Protein AF-A0A847ZRY7-F1 (afdb_monomer_lite)

Radius of gyration: 19.4 Å; chains: 1; bounding box: 49×41×54 Å
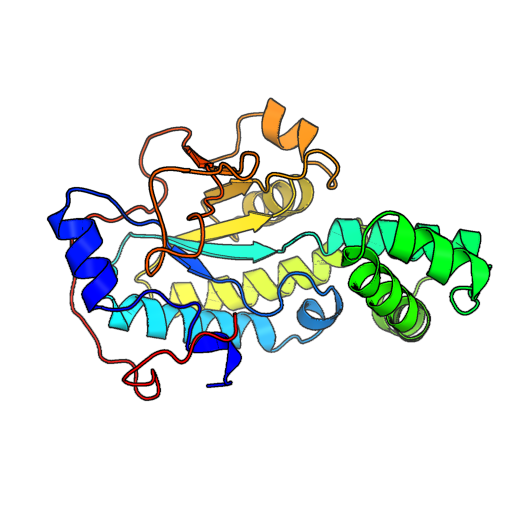
Sequence (258 aa):
VDEETTCKSLWPAESDAIIKAGFSILTIFQHENSDPETFLDKSRGAKDAREAIKLAAANGQPAGSAIYFAVDGVDQTIKDSVFEWRVNKGQVVQPARKKRLLKADPSFRKHIKFYERFRLYHKAKFGKHAEAVSHRDMLPFVDHYFREVNRVLKADGRYRIGVYGSGMVCSYVRGKNLAEFCWLAMSTGWPGTKEYFAGGKWNLVQQHSTFCKNWQFNGRETARFDFNRMKGGDIGQWSKKGKVTPAPGLPAKCKPSW

pLDDT: mean 91.77, std 12.64, range [39.88, 98.88]

Structure (mmCIF, N/CA/C/O backbone):
data_AF-A0A847ZRY7-F1
#
_entry.id   AF-A0A847ZRY7-F1
#
loop_
_atom_site.group_PDB
_atom_site.id
_atom_site.type_symbol
_atom_site.label_atom_id
_atom_site.label_alt_id
_atom_site.label_comp_id
_atom_site.label_asym_id
_atom_site.label_entity_id
_atom_site.label_seq_id
_atom_site.pdbx_PDB_ins_code
_atom_site.Cartn_x
_atom_site.Cartn_y
_atom_site.Cartn_z
_atom_site.occupancy
_atom_site.B_iso_or_equiv
_atom_site.auth_seq_id
_atom_site.auth_comp_id
_atom_site.auth_asym_id
_atom_site.auth_atom_id
_atom_site.pdbx_PDB_model_num
ATOM 1 N N . VAL A 1 1 ? 6.697 15.755 10.656 1.00 42.84 1 VAL A N 1
ATOM 2 C CA . VAL A 1 1 ? 5.386 15.689 9.986 1.00 42.84 1 VAL A CA 1
ATOM 3 C C . VAL A 1 1 ? 5.591 16.453 8.702 1.00 42.84 1 VAL A C 1
ATOM 5 O O . VAL A 1 1 ? 5.821 17.653 8.779 1.00 42.84 1 VAL A O 1
ATOM 8 N N . ASP A 1 2 ? 5.763 15.750 7.587 1.00 41.62 2 ASP A N 1
ATOM 9 C CA . ASP A 1 2 ? 5.827 16.419 6.286 1.00 41.62 2 ASP A CA 1
ATOM 10 C C . ASP A 1 2 ? 4.433 16.972 5.943 1.00 41.62 2 ASP A C 1
ATOM 12 O O . ASP A 1 2 ? 3.427 16.575 6.532 1.00 41.62 2 ASP A O 1
ATOM 16 N N . GLU A 1 3 ? 4.356 17.940 5.037 1.00 39.88 3 GLU A N 1
ATOM 17 C CA . GLU A 1 3 ? 3.090 18.600 4.696 1.00 39.88 3 GLU A CA 1
ATOM 18 C C . GLU A 1 3 ? 2.077 17.627 4.055 1.00 39.88 3 GLU A C 1
ATOM 20 O O . GLU A 1 3 ? 0.868 17.848 4.141 1.00 39.88 3 GLU A O 1
ATOM 25 N N . GLU A 1 4 ? 2.540 16.500 3.501 1.00 46.88 4 GLU A N 1
ATOM 26 C CA . GLU A 1 4 ? 1.715 15.523 2.783 1.00 46.88 4 GLU A CA 1
ATOM 27 C C . GLU A 1 4 ? 0.889 14.612 3.715 1.00 46.88 4 GLU A C 1
ATOM 29 O O . GLU A 1 4 ? -0.232 14.223 3.374 1.00 46.88 4 GLU A O 1
ATOM 34 N N . THR A 1 5 ? 1.376 14.338 4.931 1.00 47.59 5 THR A N 1
ATOM 35 C CA . THR A 1 5 ? 0.668 13.521 5.942 1.00 47.59 5 THR A CA 1
ATOM 36 C C . THR A 1 5 ? -0.457 14.262 6.678 1.00 47.59 5 THR A C 1
ATOM 38 O O . THR A 1 5 ? -1.279 13.645 7.361 1.00 47.59 5 THR A O 1
ATOM 41 N N . THR A 1 6 ? -0.562 15.582 6.514 1.00 54.59 6 THR A N 1
ATOM 42 C CA . THR A 1 6 ? -1.457 16.408 7.339 1.00 54.59 6 THR A CA 1
ATOM 43 C C . THR A 1 6 ? -2.913 16.483 6.873 1.00 54.59 6 THR A C 1
ATOM 45 O O . THR A 1 6 ? -3.806 16.713 7.688 1.00 54.59 6 THR A O 1
ATOM 48 N N . CYS A 1 7 ? -3.174 16.251 5.585 1.00 60.84 7 CYS A N 1
ATOM 49 C CA . CYS A 1 7 ? -4.510 16.361 4.983 1.00 60.84 7 CYS A CA 1
ATOM 50 C C . CYS A 1 7 ? -5.109 15.034 4.506 1.00 60.84 7 CYS A C 1
ATOM 52 O O . CYS A 1 7 ? -6.258 14.998 4.078 1.00 60.84 7 CYS A O 1
ATOM 54 N N . LYS A 1 8 ? -4.342 13.945 4.583 1.00 77.19 8 LYS A N 1
ATOM 55 C CA . LYS A 1 8 ? -4.757 12.586 4.198 1.00 77.19 8 LYS A CA 1
ATOM 56 C C . LYS A 1 8 ? -4.792 11.645 5.407 1.00 77.19 8 LYS A C 1
ATOM 58 O O . LYS A 1 8 ? -4.479 10.465 5.295 1.00 77.19 8 LYS A O 1
ATOM 63 N N . SER A 1 9 ? -5.145 12.192 6.567 1.00 82.12 9 SER A N 1
ATOM 64 C CA . SER A 1 9 ? -5.306 11.467 7.828 1.00 82.12 9 SER A CA 1
ATOM 65 C C . SER A 1 9 ? -6.745 11.605 8.308 1.00 82.12 9 SER A C 1
ATOM 67 O O . SER A 1 9 ? -7.344 12.653 8.100 1.00 82.12 9 SER A O 1
ATOM 69 N N . LEU A 1 10 ? -7.278 10.576 8.969 1.00 86.56 10 LEU A N 1
ATOM 70 C CA . LEU A 1 10 ? -8.563 10.655 9.666 1.00 86.56 10 LEU A CA 1
ATOM 71 C C . LEU A 1 10 ? -8.417 11.520 10.922 1.00 86.56 10 LEU A C 1
ATOM 73 O O . LEU A 1 10 ? -7.486 11.316 11.709 1.00 86.56 10 LEU A O 1
ATOM 77 N N . TRP A 1 11 ? -9.338 12.454 11.131 1.00 85.69 11 TRP A N 1
ATOM 78 C CA . TRP A 1 11 ? -9.321 13.344 12.291 1.00 85.69 11 TRP A CA 1
ATOM 79 C C . TRP A 1 11 ? -10.225 12.829 13.412 1.00 85.69 11 TRP A C 1
ATOM 81 O O . TRP A 1 11 ? -11.253 12.208 13.134 1.00 85.69 11 TRP A O 1
ATOM 91 N N . PRO A 1 12 ? -9.929 13.147 14.689 1.00 87.69 12 PRO A N 1
ATOM 92 C CA . PRO A 1 12 ? -10.774 12.723 15.802 1.00 87.69 12 PRO A CA 1
ATOM 93 C C . PRO A 1 12 ? -12.246 13.124 15.622 1.00 87.69 12 PRO A C 1
ATOM 95 O O . PRO A 1 12 ? -13.125 12.286 15.799 1.00 87.69 12 PRO A O 1
ATOM 98 N N . ALA A 1 13 ? -12.516 14.354 15.174 1.00 86.88 13 ALA A N 1
ATOM 99 C CA . ALA A 1 13 ? -13.880 14.813 14.907 1.00 86.88 13 ALA A CA 1
ATOM 100 C C . ALA A 1 13 ? -14.556 14.058 13.743 1.00 86.88 13 ALA A C 1
ATOM 102 O O . ALA A 1 13 ? -15.761 13.816 13.784 1.00 86.88 13 ALA A O 1
ATOM 103 N N . GLU A 1 14 ? -13.797 13.650 12.722 1.00 89.31 14 GLU A N 1
ATOM 104 C CA . GLU A 1 14 ? -14.319 12.852 11.606 1.00 89.31 14 GLU A CA 1
ATOM 105 C C . GLU A 1 14 ? -14.657 11.433 12.060 1.00 89.31 14 GLU A C 1
ATOM 107 O O . GLU A 1 14 ? -15.743 10.937 11.769 1.00 89.31 14 GLU A O 1
ATOM 112 N N . SER A 1 15 ? -13.771 10.790 12.827 1.00 93.31 15 SER A N 1
ATOM 113 C CA . SER A 1 15 ? -14.055 9.465 13.382 1.00 93.31 15 SER A CA 1
ATOM 114 C C . SER A 1 15 ? -15.245 9.486 14.346 1.00 93.31 15 SER A C 1
ATOM 116 O O . SER A 1 15 ? -16.035 8.543 14.336 1.00 93.31 15 SER A O 1
ATOM 118 N N . ASP A 1 16 ? -15.432 10.563 15.119 1.00 93.12 16 ASP A N 1
ATOM 119 C CA . ASP A 1 16 ? -16.638 10.756 15.939 1.00 93.12 16 ASP A CA 1
ATOM 120 C C . ASP A 1 16 ? -17.900 10.850 15.077 1.00 93.12 16 ASP A C 1
ATOM 122 O O . ASP A 1 16 ? -18.897 10.190 15.369 1.00 93.12 16 ASP A O 1
ATOM 126 N N . ALA A 1 17 ? -17.863 11.637 13.998 1.00 94.62 17 ALA A N 1
ATOM 127 C CA . ALA A 1 17 ? -18.999 11.801 13.098 1.00 94.62 17 ALA A CA 1
ATOM 128 C C . ALA A 1 17 ? -19.374 10.489 12.388 1.00 94.62 17 ALA A C 1
ATOM 130 O O . ALA A 1 17 ? -20.554 10.140 12.336 1.00 94.62 17 ALA A O 1
ATOM 131 N N . ILE A 1 18 ? -18.382 9.738 11.896 1.00 95.38 18 ILE A N 1
ATOM 132 C CA . ILE A 1 18 ? -18.581 8.443 11.225 1.00 95.38 18 ILE A CA 1
ATOM 133 C C . ILE A 1 18 ? -19.227 7.436 12.187 1.00 95.38 18 ILE A C 1
ATOM 135 O O . ILE A 1 18 ? -20.230 6.809 11.840 1.00 95.38 18 ILE A O 1
ATOM 139 N N . ILE A 1 19 ? -18.710 7.329 13.416 1.00 97.25 19 ILE A N 1
ATOM 140 C CA . ILE A 1 19 ? -19.265 6.432 14.439 1.00 97.25 19 ILE A CA 1
ATOM 141 C C . ILE A 1 19 ? -20.673 6.860 14.855 1.00 97.25 19 ILE A C 1
ATOM 143 O O . ILE A 1 19 ? -21.568 6.021 14.943 1.00 97.25 19 ILE A O 1
ATOM 147 N N . LYS A 1 20 ? -20.898 8.160 15.088 1.00 96.88 20 LYS A N 1
ATOM 148 C CA . LYS A 1 20 ? -22.219 8.692 15.458 1.00 96.88 20 LYS A CA 1
ATOM 149 C C . LYS A 1 20 ? -23.266 8.422 14.377 1.00 96.88 20 LYS A C 1
ATOM 151 O O . LYS A 1 20 ? -24.430 8.208 14.703 1.00 96.88 20 LYS A O 1
ATOM 156 N N . ALA A 1 21 ? -22.856 8.402 13.111 1.00 97.12 21 ALA A N 1
ATOM 157 C CA . ALA A 1 21 ? -23.706 8.040 11.983 1.00 97.12 21 ALA A CA 1
ATOM 158 C C . ALA A 1 21 ? -23.947 6.519 11.845 1.00 97.12 21 ALA A C 1
ATOM 160 O O . ALA A 1 21 ? -24.653 6.097 10.933 1.00 97.12 21 ALA A O 1
ATOM 161 N N . GLY A 1 22 ? -23.397 5.694 12.743 1.00 97.50 22 GLY A N 1
ATOM 162 C CA . GLY A 1 22 ? -23.610 4.245 12.777 1.00 97.50 22 GLY A CA 1
ATOM 163 C C . GLY A 1 22 ? -22.672 3.440 11.876 1.00 97.50 22 GLY A C 1
ATOM 164 O O . GLY A 1 22 ? -22.880 2.239 11.706 1.00 97.50 22 GLY A O 1
ATOM 165 N N . PHE A 1 23 ? -21.640 4.064 11.302 1.00 97.25 23 PHE A N 1
ATOM 166 C CA . PHE A 1 23 ? -20.664 3.372 10.465 1.00 97.25 23 PHE A CA 1
ATOM 167 C C . PHE A 1 23 ? -19.512 2.783 11.287 1.00 97.25 23 PHE A C 1
ATOM 169 O O . PHE A 1 23 ? -19.100 3.319 12.318 1.00 97.25 23 PHE A O 1
ATOM 176 N N . SER A 1 24 ? -18.942 1.695 10.772 1.00 96.88 24 SER A N 1
ATOM 177 C CA . SER A 1 24 ? -17.650 1.170 11.219 1.00 96.88 24 SER A CA 1
ATOM 178 C C . SER A 1 24 ? -16.508 1.749 10.384 1.00 96.88 24 SER A C 1
ATOM 180 O O . SER A 1 24 ? -16.689 2.097 9.218 1.00 96.88 24 SER A O 1
ATOM 182 N N . ILE A 1 25 ? -15.312 1.786 10.963 1.00 97.81 25 ILE A N 1
ATOM 183 C CA . ILE A 1 25 ? -14.089 2.308 10.354 1.00 97.81 25 ILE A CA 1
ATOM 184 C C . ILE A 1 25 ? -13.089 1.166 10.164 1.00 97.81 25 ILE A C 1
ATOM 186 O O . ILE A 1 25 ? -12.881 0.352 11.063 1.00 97.81 25 ILE A O 1
ATOM 190 N N . LEU A 1 26 ? -12.440 1.138 9.000 1.00 97.44 26 LEU A N 1
ATOM 191 C CA . LEU A 1 26 ? -11.215 0.380 8.743 1.00 97.44 26 LEU A CA 1
ATOM 192 C C . LEU A 1 26 ? -10.082 1.364 8.478 1.00 97.44 26 LEU A C 1
ATOM 194 O O . LEU A 1 26 ? -10.256 2.322 7.728 1.00 97.44 26 LEU A O 1
ATOM 198 N N . THR A 1 27 ? -8.923 1.112 9.080 1.00 96.81 27 THR A N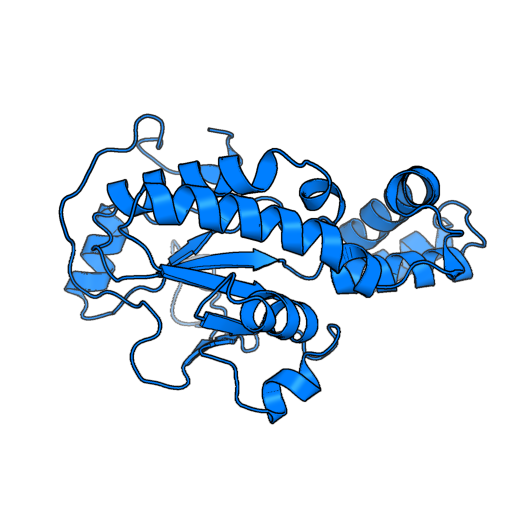 1
ATOM 199 C CA . THR A 1 27 ? -7.776 2.021 9.000 1.00 96.81 27 THR A CA 1
ATOM 200 C C . THR A 1 27 ? -6.749 1.492 8.007 1.00 96.81 27 THR A C 1
ATOM 202 O O . THR A 1 27 ? -6.300 0.353 8.126 1.00 96.81 27 THR A O 1
ATOM 205 N N . ILE A 1 28 ? -6.328 2.331 7.062 1.00 97.56 28 ILE A N 1
ATOM 206 C CA . ILE A 1 28 ? -5.220 2.066 6.139 1.00 97.56 28 ILE A CA 1
ATOM 207 C C . ILE A 1 28 ? -4.163 3.161 6.276 1.00 97.56 28 ILE A C 1
ATOM 209 O O . ILE A 1 28 ? -4.494 4.337 6.396 1.00 97.56 28 ILE A O 1
ATOM 213 N N . PHE A 1 29 ? -2.892 2.768 6.266 1.00 96.69 29 PHE A N 1
ATOM 214 C CA . PHE A 1 29 ? -1.746 3.664 6.241 1.00 96.69 29 PHE A CA 1
ATOM 215 C C . PHE A 1 29 ? -1.060 3.588 4.873 1.00 96.69 29 PHE A C 1
ATOM 217 O O . PHE A 1 29 ? -0.571 2.532 4.454 1.00 96.69 29 PHE A O 1
ATOM 224 N N . GLN A 1 30 ? -1.028 4.728 4.182 1.00 92.50 30 GLN A N 1
ATOM 225 C CA . GLN A 1 30 ? -0.457 4.886 2.850 1.00 92.50 30 GLN A CA 1
ATOM 226 C C . GLN A 1 30 ? 0.349 6.190 2.779 1.00 92.50 30 GLN A C 1
ATOM 228 O O . GLN A 1 30 ? -0.214 7.279 2.736 1.00 92.50 30 GLN A O 1
ATOM 233 N N . HIS A 1 31 ? 1.676 6.062 2.722 1.00 90.06 31 HIS A N 1
ATOM 234 C CA . HIS A 1 31 ? 2.623 7.170 2.552 1.00 90.06 31 HIS A CA 1
ATOM 235 C C . HIS A 1 31 ? 3.746 6.728 1.607 1.00 90.06 31 HIS A C 1
ATOM 237 O O . HIS A 1 31 ? 4.398 5.719 1.866 1.00 90.06 31 HIS A O 1
ATOM 243 N N . GLU A 1 32 ? 3.882 7.398 0.458 1.00 88.44 32 GLU A N 1
ATOM 244 C CA . GLU A 1 32 ? 4.847 7.092 -0.620 1.00 88.44 32 GLU A CA 1
ATOM 245 C C . GLU A 1 32 ? 4.983 5.599 -1.009 1.00 88.44 32 GLU A C 1
ATOM 247 O O . GLU A 1 32 ? 6.041 5.090 -1.375 1.00 88.44 32 GLU A O 1
ATOM 252 N N . ASN A 1 33 ? 3.889 4.853 -0.938 1.00 89.94 33 ASN A N 1
ATOM 253 C CA . ASN A 1 33 ? 3.883 3.390 -1.009 1.00 89.94 33 ASN A CA 1
ATOM 254 C C . ASN A 1 33 ? 3.746 2.791 -2.422 1.00 89.94 33 ASN A C 1
ATOM 256 O O . ASN A 1 33 ? 3.607 1.575 -2.568 1.00 89.94 33 ASN A O 1
ATOM 260 N N . SER A 1 34 ? 3.712 3.641 -3.442 1.00 93.50 34 SER A N 1
ATOM 261 C CA . SER A 1 34 ? 3.590 3.259 -4.854 1.00 93.50 34 SER A CA 1
ATOM 262 C C . SER A 1 34 ? 4.898 3.442 -5.622 1.00 93.50 34 SER A C 1
ATOM 264 O O . SER A 1 34 ? 4.959 3.183 -6.820 1.00 93.50 34 SER A O 1
ATOM 266 N N . ASP A 1 35 ? 5.944 3.904 -4.939 1.00 94.94 35 ASP A N 1
ATOM 267 C CA . ASP A 1 35 ? 7.298 4.021 -5.460 1.00 94.94 35 ASP A CA 1
ATOM 268 C C . ASP A 1 35 ? 8.137 2.833 -4.956 1.00 94.94 35 ASP A C 1
ATOM 270 O O . ASP A 1 35 ? 8.286 2.672 -3.745 1.00 94.94 35 ASP A O 1
ATOM 274 N N . PRO A 1 36 ? 8.697 1.982 -5.836 1.00 95.88 36 PRO A N 1
ATOM 275 C CA . PRO A 1 36 ? 9.538 0.866 -5.411 1.00 95.88 36 PRO A CA 1
ATOM 276 C C . PRO A 1 36 ? 10.738 1.281 -4.554 1.00 95.88 36 PRO A C 1
ATOM 278 O O . PRO A 1 36 ? 11.158 0.518 -3.685 1.00 95.88 36 PRO A O 1
ATOM 281 N N . GLU A 1 37 ? 11.296 2.475 -4.771 1.00 95.56 37 GLU A N 1
ATOM 282 C CA . GLU A 1 37 ? 12.510 2.901 -4.075 1.00 95.56 37 GLU A CA 1
ATOM 283 C C . GLU A 1 37 ? 12.288 3.209 -2.598 1.00 95.56 37 GLU A C 1
ATOM 285 O O . GLU A 1 37 ? 13.213 3.052 -1.801 1.00 95.56 37 GLU A O 1
ATOM 290 N N . THR A 1 38 ? 11.069 3.572 -2.200 1.00 95.38 38 THR A N 1
ATOM 291 C CA . THR A 1 38 ? 10.768 3.860 -0.791 1.00 95.38 38 THR A CA 1
ATOM 292 C C . THR A 1 38 ? 10.855 2.594 0.056 1.00 95.38 38 THR A C 1
ATOM 294 O O . THR A 1 38 ? 11.283 2.642 1.205 1.00 95.38 38 THR A O 1
ATOM 297 N N . PHE A 1 39 ? 10.574 1.423 -0.525 1.00 97.19 39 PHE A N 1
ATOM 298 C CA . PHE A 1 39 ? 10.763 0.124 0.129 1.00 97.19 39 PHE A CA 1
ATOM 299 C C . PHE A 1 39 ? 12.236 -0.299 0.241 1.00 97.19 39 PHE A C 1
ATOM 301 O O . PHE A 1 39 ? 12.542 -1.231 0.983 1.00 97.19 39 PHE A O 1
ATOM 308 N N . LEU A 1 40 ? 13.157 0.373 -0.459 1.00 94.94 40 LEU A N 1
ATOM 309 C CA . LEU A 1 40 ? 14.594 0.110 -0.339 1.00 94.94 40 LEU A CA 1
ATOM 310 C C . LEU A 1 40 ? 15.202 0.771 0.909 1.00 94.94 40 LEU A C 1
ATOM 312 O O . LEU A 1 40 ? 16.279 0.356 1.349 1.00 94.94 40 LEU A O 1
ATOM 316 N N . ASP A 1 41 ? 14.533 1.775 1.490 1.00 95.50 41 ASP A N 1
ATOM 317 C CA . ASP A 1 41 ? 14.898 2.324 2.797 1.00 95.50 41 ASP A CA 1
ATOM 318 C C . ASP A 1 41 ? 14.473 1.353 3.905 1.00 95.50 41 ASP A C 1
ATOM 320 O O . ASP A 1 41 ? 13.302 1.240 4.277 1.00 95.50 41 ASP A O 1
ATOM 324 N N . LYS A 1 42 ? 15.465 0.680 4.491 1.00 95.75 42 LYS A N 1
ATOM 325 C CA . LYS A 1 42 ? 15.265 -0.267 5.593 1.00 95.75 42 LYS A CA 1
ATOM 326 C C . LYS A 1 42 ? 14.601 0.369 6.818 1.00 95.75 42 LYS A C 1
ATOM 328 O O . LYS A 1 42 ? 13.930 -0.324 7.574 1.00 95.75 42 LYS A O 1
ATOM 333 N N . SER A 1 43 ? 14.749 1.674 7.028 1.00 95.75 43 SER A N 1
ATOM 334 C CA . SER A 1 43 ? 14.153 2.360 8.176 1.00 95.75 43 SER A CA 1
ATOM 335 C C . SER A 1 43 ? 12.658 2.659 8.005 1.00 95.75 43 SER A C 1
ATOM 337 O O . SER A 1 43 ? 11.979 2.919 9.004 1.00 95.75 43 SER A O 1
ATOM 339 N N . ARG A 1 44 ? 12.131 2.596 6.772 1.00 96.12 44 ARG A N 1
ATOM 340 C CA . ARG A 1 44 ? 10.763 3.013 6.435 1.00 96.12 44 ARG A CA 1
ATOM 341 C C . ARG A 1 44 ? 9.699 2.250 7.218 1.00 96.12 44 ARG A C 1
ATOM 343 O O . ARG A 1 44 ? 8.862 2.876 7.852 1.00 96.12 44 ARG A O 1
ATOM 350 N N . GLY A 1 45 ? 9.771 0.917 7.259 1.00 98.06 45 GLY A N 1
ATOM 351 C CA . GLY A 1 45 ? 8.745 0.095 7.923 1.00 98.06 45 GLY A CA 1
ATOM 352 C C . GLY A 1 45 ? 8.518 0.470 9.388 1.00 98.06 45 GLY A C 1
ATOM 353 O O . GLY A 1 45 ? 7.383 0.612 9.833 1.00 98.06 45 GLY A O 1
ATOM 354 N N . ALA A 1 46 ? 9.599 0.727 10.128 1.00 98.44 46 ALA A N 1
ATOM 355 C CA . ALA A 1 46 ? 9.499 1.124 11.526 1.00 98.44 46 ALA A CA 1
ATOM 356 C C . ALA A 1 46 ? 8.995 2.569 11.697 1.00 98.44 46 ALA A C 1
ATOM 358 O O . ALA A 1 46 ? 8.324 2.865 12.686 1.00 98.44 46 ALA A O 1
ATOM 359 N N . LYS A 1 47 ? 9.335 3.477 10.769 1.00 97.00 47 LYS A N 1
ATOM 360 C CA . LYS A 1 47 ? 8.849 4.867 10.766 1.00 97.00 47 LYS A CA 1
ATOM 361 C C . LYS A 1 47 ? 7.343 4.914 10.497 1.00 97.00 47 LYS A C 1
ATOM 363 O O . LYS A 1 47 ? 6.617 5.458 11.325 1.00 97.00 47 LYS A O 1
ATOM 368 N N . ASP A 1 48 ? 6.893 4.264 9.427 1.00 97.00 48 ASP A N 1
ATOM 369 C CA . ASP A 1 48 ? 5.482 4.175 9.037 1.00 97.00 48 ASP A CA 1
ATOM 370 C C . ASP A 1 48 ? 4.635 3.563 10.155 1.00 97.00 48 ASP A C 1
ATOM 372 O O . ASP A 1 48 ? 3.587 4.091 10.509 1.00 97.00 48 ASP A O 1
ATOM 376 N N . ALA A 1 49 ? 5.114 2.478 10.770 1.00 98.38 49 ALA A N 1
ATOM 377 C CA . ALA A 1 49 ? 4.423 1.828 11.876 1.00 98.38 49 ALA A CA 1
ATOM 378 C C . ALA A 1 49 ? 4.221 2.751 13.085 1.00 98.38 49 ALA A C 1
ATOM 380 O O . ALA A 1 49 ? 3.130 2.793 13.654 1.00 98.38 49 ALA A O 1
ATOM 381 N N . ARG A 1 50 ? 5.254 3.511 13.475 1.00 96.88 50 ARG A N 1
ATOM 382 C CA . ARG A 1 50 ? 5.150 4.470 14.587 1.00 96.88 50 ARG A CA 1
ATOM 383 C C . ARG A 1 50 ? 4.180 5.601 14.270 1.00 96.88 50 ARG A C 1
ATOM 385 O O . ARG A 1 50 ? 3.390 5.965 15.140 1.00 96.88 50 ARG A O 1
ATOM 392 N N . GLU A 1 51 ? 4.216 6.130 13.049 1.00 93.50 51 GLU A N 1
ATOM 393 C CA . GLU A 1 51 ? 3.284 7.188 12.654 1.00 93.50 51 GLU A CA 1
ATOM 394 C C . GLU A 1 51 ? 1.847 6.658 12.589 1.00 93.50 51 GLU A C 1
ATOM 396 O O . GLU A 1 51 ? 0.941 7.276 13.141 1.00 93.50 51 GLU A O 1
ATOM 401 N N . ALA A 1 52 ? 1.633 5.460 12.040 1.00 95.62 52 ALA A N 1
ATOM 402 C CA . ALA A 1 52 ? 0.323 4.818 12.013 1.00 95.62 52 ALA A CA 1
ATOM 403 C C . ALA A 1 52 ? -0.248 4.592 13.424 1.00 95.62 52 ALA A C 1
ATOM 405 O O . ALA A 1 52 ? -1.408 4.914 13.674 1.00 95.62 52 ALA A O 1
ATOM 406 N N . ILE A 1 53 ? 0.566 4.104 14.371 1.00 96.25 53 ILE A N 1
ATOM 407 C CA . ILE A 1 53 ? 0.168 3.944 15.781 1.00 96.25 53 ILE A CA 1
ATOM 408 C C . ILE A 1 53 ? -0.232 5.287 16.394 1.00 96.25 53 ILE A C 1
ATOM 410 O O . ILE A 1 53 ? -1.255 5.372 17.079 1.00 96.25 53 ILE A O 1
ATOM 414 N N . LYS A 1 54 ? 0.567 6.333 16.160 1.00 93.31 54 LYS A N 1
ATOM 415 C CA . LYS A 1 54 ? 0.311 7.687 16.661 1.00 93.31 54 LYS A CA 1
ATOM 416 C C . LYS A 1 54 ? -1.026 8.224 16.137 1.00 93.31 54 LYS A C 1
ATOM 418 O O . LYS A 1 54 ? -1.840 8.697 16.930 1.00 93.31 54 LYS A O 1
ATOM 423 N N . LEU A 1 55 ? -1.282 8.104 14.834 1.00 92.94 55 LEU A N 1
ATOM 424 C CA . LEU A 1 55 ? -2.529 8.545 14.196 1.00 92.94 55 LEU A CA 1
ATOM 425 C C . LEU A 1 55 ? -3.748 7.732 14.662 1.00 92.94 55 LEU A C 1
ATOM 427 O O . LEU A 1 55 ? -4.806 8.300 14.942 1.00 92.94 55 LEU A O 1
ATOM 431 N N . ALA A 1 56 ? -3.596 6.414 14.809 1.00 95.44 56 ALA A N 1
ATOM 432 C CA . ALA A 1 56 ? -4.640 5.535 15.332 1.00 95.44 56 ALA A CA 1
ATOM 433 C C . ALA A 1 56 ? -4.997 5.888 16.788 1.00 95.44 56 ALA A C 1
ATOM 435 O O . ALA A 1 56 ? -6.172 6.026 17.133 1.00 95.44 56 ALA A O 1
ATOM 436 N N . ALA A 1 57 ? -3.989 6.126 17.633 1.00 94.31 57 ALA A N 1
ATOM 437 C CA . ALA A 1 57 ? -4.187 6.509 19.030 1.00 94.31 57 ALA A CA 1
ATOM 438 C C . ALA A 1 57 ? -4.873 7.881 19.174 1.00 94.31 57 ALA A C 1
ATOM 440 O O . ALA A 1 57 ? -5.724 8.049 20.051 1.00 94.31 57 ALA A O 1
ATOM 441 N N . ALA A 1 58 ? -4.571 8.835 18.287 1.00 92.31 58 ALA A N 1
ATOM 442 C CA . ALA A 1 58 ? -5.244 10.136 18.244 1.00 92.31 58 ALA A CA 1
ATOM 443 C C . ALA A 1 58 ? -6.735 10.026 17.917 1.00 92.31 58 ALA A C 1
ATOM 445 O O . ALA A 1 58 ? -7.540 10.800 18.426 1.00 92.31 58 ALA A O 1
ATOM 446 N N . ASN A 1 59 ? -7.117 9.031 17.120 1.00 94.06 59 ASN A N 1
ATOM 447 C CA . ASN A 1 59 ? -8.514 8.743 16.809 1.00 94.06 59 ASN A CA 1
ATOM 448 C C . ASN A 1 59 ? -9.201 7.866 17.863 1.00 94.06 59 ASN A C 1
ATOM 450 O O . ASN A 1 59 ? -10.385 7.568 17.723 1.00 94.06 59 ASN A O 1
ATOM 454 N N . GLY A 1 60 ? -8.489 7.447 18.914 1.00 96.19 60 GLY A N 1
ATOM 455 C CA . GLY A 1 60 ? -9.015 6.496 19.888 1.00 96.19 60 GLY A CA 1
ATOM 456 C C . GLY A 1 60 ? -9.350 5.150 19.250 1.00 96.19 60 GLY A C 1
ATOM 457 O O . GLY A 1 60 ? -10.278 4.483 19.698 1.00 96.19 60 GLY A O 1
ATOM 458 N N . GLN A 1 61 ? -8.637 4.750 18.195 1.00 97.88 61 GLN A N 1
ATOM 459 C CA . GLN A 1 61 ? -8.818 3.438 17.591 1.00 97.88 61 GLN A CA 1
ATOM 460 C C . GLN A 1 61 ? -8.591 2.356 18.675 1.00 97.88 61 GLN A C 1
ATOM 462 O O . GLN A 1 61 ? -7.561 2.380 19.356 1.00 97.88 61 GLN A O 1
ATOM 467 N N . PRO A 1 62 ? -9.550 1.443 18.913 1.00 97.88 62 PRO A N 1
ATOM 468 C CA . PRO A 1 62 ? -9.486 0.530 20.050 1.00 97.88 62 PRO A CA 1
ATOM 469 C C . PRO A 1 62 ? -8.489 -0.612 19.823 1.00 97.88 62 PRO A C 1
ATOM 471 O O . PRO A 1 62 ? -8.243 -1.032 18.687 1.00 97.88 62 PRO A O 1
ATOM 474 N N . ALA A 1 63 ? -7.958 -1.156 20.920 1.00 97.81 63 ALA A N 1
ATOM 475 C CA . ALA A 1 63 ? -7.179 -2.389 20.881 1.00 97.81 63 ALA A CA 1
ATOM 476 C C . ALA A 1 63 ? -8.010 -3.541 20.285 1.00 97.81 63 ALA A C 1
ATOM 478 O O . ALA A 1 63 ? -9.229 -3.589 20.445 1.00 97.81 63 ALA A O 1
ATOM 479 N N . GLY A 1 64 ? -7.352 -4.444 19.564 1.00 97.88 64 GLY A N 1
ATOM 480 C CA . GLY A 1 64 ? -7.995 -5.508 18.798 1.00 97.88 64 GLY A CA 1
ATOM 481 C C . GLY A 1 64 ? -8.490 -5.080 17.411 1.00 97.88 64 GLY A C 1
ATOM 482 O O . GLY A 1 64 ? -8.817 -5.945 16.611 1.00 97.88 64 GLY A O 1
ATOM 483 N N . SER A 1 65 ? -8.510 -3.795 17.049 1.00 98.50 65 SER A N 1
ATOM 484 C CA . SER A 1 65 ? -8.763 -3.371 15.654 1.00 98.50 65 SER A CA 1
ATOM 485 C C . SER A 1 65 ? -7.511 -3.534 14.771 1.00 98.50 65 SER A C 1
ATOM 487 O O . SER A 1 65 ? -6.445 -3.891 15.276 1.00 98.50 65 SER A O 1
ATOM 489 N N . ALA A 1 66 ? -7.614 -3.304 13.456 1.00 98.50 66 ALA A N 1
ATOM 490 C CA . ALA A 1 66 ? -6.483 -3.450 12.532 1.00 98.50 66 ALA A CA 1
ATOM 491 C C . ALA A 1 66 ? -6.038 -2.141 11.868 1.00 98.50 66 ALA A C 1
ATOM 493 O O . ALA A 1 66 ? -6.831 -1.225 11.647 1.00 98.50 66 ALA A O 1
ATOM 494 N N . ILE A 1 67 ? -4.761 -2.106 11.485 1.00 98.75 67 ILE A N 1
ATOM 495 C CA . ILE A 1 67 ? -4.188 -1.119 10.568 1.00 98.75 67 ILE A CA 1
ATOM 496 C C . ILE A 1 67 ? -3.661 -1.865 9.339 1.00 98.75 67 ILE A C 1
ATOM 498 O O . ILE A 1 67 ? -2.836 -2.775 9.455 1.00 98.75 67 ILE A O 1
ATOM 502 N N . TYR A 1 68 ? -4.138 -1.484 8.157 1.00 98.81 68 TYR A N 1
ATOM 503 C CA . TYR A 1 68 ? -3.679 -2.019 6.879 1.00 98.81 68 TYR A CA 1
ATOM 504 C C . TYR A 1 68 ? -2.498 -1.194 6.372 1.00 98.81 68 TYR A C 1
ATOM 506 O O . TYR A 1 68 ? -2.624 0.011 6.196 1.00 98.81 68 TYR A O 1
ATOM 514 N N . PHE A 1 69 ? -1.360 -1.826 6.104 1.00 98.75 69 PHE A N 1
ATOM 515 C CA . PHE A 1 69 ? -0.199 -1.166 5.509 1.00 98.75 69 PHE A CA 1
ATOM 516 C C . PHE A 1 69 ? -0.155 -1.447 4.014 1.00 98.75 69 PHE A C 1
ATOM 518 O O . PHE A 1 69 ? -0.288 -2.593 3.573 1.00 98.75 69 PHE A O 1
ATOM 525 N N . ALA A 1 70 ? -0.005 -0.391 3.226 1.00 98.50 70 ALA A N 1
ATOM 526 C CA . ALA A 1 70 ? -0.230 -0.460 1.796 1.00 98.50 70 ALA A CA 1
ATOM 527 C C . ALA A 1 70 ? 1.069 -0.637 0.989 1.00 98.50 70 ALA A C 1
ATOM 529 O O . ALA A 1 70 ? 2.070 0.027 1.245 1.00 98.50 70 ALA A O 1
ATOM 530 N N . VAL A 1 71 ? 1.021 -1.507 -0.022 1.00 98.50 71 VAL A N 1
ATOM 531 C CA . VAL A 1 71 ? 2.038 -1.736 -1.059 1.00 98.50 71 VAL A CA 1
ATOM 532 C C . VAL A 1 71 ? 1.354 -1.574 -2.413 1.00 98.50 71 VAL A C 1
ATOM 534 O O . VAL A 1 71 ? 0.712 -2.490 -2.929 1.00 98.50 71 VAL A O 1
ATOM 537 N N . ASP A 1 72 ? 1.446 -0.376 -2.974 1.00 96.69 72 ASP A N 1
ATOM 538 C CA . ASP A 1 72 ? 0.528 0.101 -4.011 1.00 96.69 72 ASP A CA 1
ATOM 539 C C . ASP A 1 72 ? 1.153 -0.012 -5.406 1.00 96.69 72 ASP A C 1
ATOM 541 O O . ASP A 1 72 ? 1.523 0.971 -6.045 1.00 96.69 72 ASP A O 1
ATOM 545 N N . GLY A 1 73 ? 1.322 -1.257 -5.857 1.00 96.50 73 GLY A N 1
ATOM 546 C CA . GLY A 1 73 ? 1.721 -1.559 -7.234 1.00 96.50 73 GLY A CA 1
ATOM 547 C C . GLY A 1 73 ? 3.216 -1.427 -7.516 1.00 96.50 73 GLY A C 1
ATOM 548 O O . GLY A 1 73 ? 3.610 -1.258 -8.672 1.00 96.50 73 GLY A O 1
ATOM 549 N N . VAL A 1 74 ? 4.075 -1.504 -6.495 1.00 97.38 74 VAL A N 1
ATOM 550 C CA . VAL A 1 74 ? 5.539 -1.469 -6.687 1.00 97.38 74 VAL A CA 1
ATOM 551 C C . VAL A 1 74 ? 6.046 -2.653 -7.516 1.00 97.38 74 VAL A C 1
ATOM 553 O O . VAL A 1 74 ? 6.966 -2.517 -8.316 1.00 97.38 74 VAL A O 1
ATOM 556 N N . ASP A 1 75 ? 5.406 -3.810 -7.384 1.00 97.75 75 ASP A N 1
ATOM 557 C CA . ASP A 1 75 ? 5.669 -5.013 -8.166 1.00 97.75 75 ASP A CA 1
ATOM 558 C C . ASP A 1 75 ? 5.273 -4.834 -9.640 1.00 97.75 75 ASP A C 1
ATOM 560 O O . ASP A 1 75 ? 6.054 -5.158 -10.539 1.00 97.75 75 ASP A O 1
ATOM 564 N N . GLN A 1 76 ? 4.103 -4.244 -9.898 1.00 97.81 76 GLN A N 1
ATOM 565 C CA . GLN A 1 76 ? 3.697 -3.849 -11.247 1.00 97.81 76 GLN A CA 1
ATOM 566 C C . GLN A 1 76 ? 4.646 -2.791 -11.830 1.00 97.81 76 GLN A C 1
ATOM 568 O O . GLN A 1 76 ? 5.068 -2.913 -12.976 1.00 97.81 76 GLN A O 1
ATOM 573 N N . THR A 1 77 ? 5.064 -1.812 -11.030 1.00 97.50 77 THR A N 1
ATOM 574 C CA . THR A 1 77 ? 5.987 -0.751 -11.456 1.00 97.50 77 THR A CA 1
ATOM 575 C C . THR A 1 77 ? 7.334 -1.312 -11.917 1.00 97.50 77 THR A C 1
ATOM 577 O O . THR A 1 77 ? 7.875 -0.864 -12.930 1.00 97.50 77 THR A O 1
ATOM 580 N N . ILE A 1 78 ? 7.875 -2.324 -11.227 1.00 98.00 78 ILE A N 1
ATOM 581 C CA . ILE A 1 78 ? 9.086 -3.019 -11.683 1.00 98.00 78 ILE A CA 1
ATOM 582 C C . ILE A 1 78 ? 8.843 -3.721 -13.021 1.00 98.00 78 ILE A C 1
ATOM 584 O O . ILE A 1 78 ? 9.659 -3.592 -13.933 1.00 98.00 78 ILE A O 1
ATOM 588 N N . LYS A 1 79 ? 7.711 -4.417 -13.182 1.00 97.56 79 LYS A N 1
ATOM 589 C CA . LYS A 1 79 ? 7.352 -5.071 -14.452 1.00 97.56 79 LYS A CA 1
ATOM 590 C C . LYS A 1 79 ? 7.284 -4.064 -15.608 1.00 97.56 79 LYS A C 1
ATOM 592 O O . LYS A 1 79 ? 7.839 -4.325 -16.677 1.00 97.56 79 LYS A O 1
ATOM 597 N N . ASP A 1 80 ? 6.664 -2.914 -15.374 1.00 97.56 80 ASP A N 1
ATOM 598 C CA . ASP A 1 80 ? 6.522 -1.845 -16.362 1.00 97.56 80 ASP A CA 1
ATOM 599 C C . ASP A 1 80 ? 7.862 -1.170 -16.681 1.00 97.56 80 ASP A C 1
ATOM 601 O O . ASP A 1 80 ? 8.142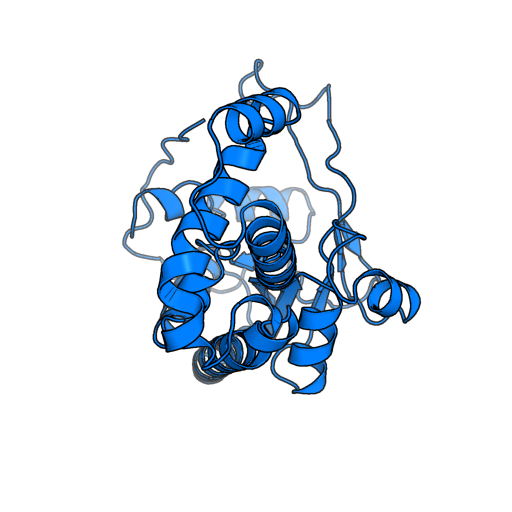 -0.871 -17.843 1.00 97.56 80 ASP A O 1
ATOM 605 N N . SER A 1 81 ? 8.739 -1.008 -15.687 1.00 98.31 81 SER A N 1
ATOM 606 C CA . SER A 1 81 ? 10.082 -0.444 -15.882 1.00 98.31 81 SER A CA 1
ATOM 607 C C . SER A 1 81 ? 10.981 -1.368 -16.706 1.00 98.31 81 SER A C 1
ATOM 609 O O . SER A 1 81 ? 11.721 -0.902 -17.572 1.00 98.31 81 SER A O 1
ATOM 611 N N . VAL A 1 82 ? 10.881 -2.685 -16.504 1.00 98.38 82 VAL A N 1
ATOM 612 C CA . VAL A 1 82 ? 11.593 -3.684 -17.321 1.00 98.38 82 VAL A CA 1
ATOM 613 C C . VAL A 1 82 ? 11.071 -3.688 -18.762 1.00 98.38 82 VAL A C 1
ATOM 615 O O . VAL A 1 82 ? 11.856 -3.787 -19.705 1.00 98.38 82 VAL A O 1
ATOM 618 N N . PHE A 1 83 ? 9.758 -3.542 -18.960 1.00 98.00 83 PHE A N 1
ATOM 619 C CA . PHE A 1 83 ? 9.184 -3.380 -20.297 1.00 98.00 83 PHE A CA 1
ATOM 620 C C . PHE A 1 83 ? 9.696 -2.106 -20.983 1.00 98.00 83 PHE A C 1
ATOM 622 O O . PHE A 1 83 ? 10.153 -2.156 -22.126 1.00 98.00 83 PHE A O 1
ATOM 629 N N . GLU A 1 84 ? 9.676 -0.975 -20.278 1.00 98.19 84 GLU A N 1
ATOM 630 C CA . GLU A 1 84 ? 10.152 0.307 -20.798 1.00 98.19 84 GLU A CA 1
ATOM 631 C C . GLU A 1 84 ? 11.657 0.269 -21.129 1.00 98.19 84 GLU A C 1
ATOM 633 O O . GLU A 1 84 ? 12.072 0.825 -22.149 1.00 98.19 84 GLU A O 1
ATOM 638 N N . TRP A 1 85 ? 12.456 -0.468 -20.346 1.00 98.25 85 TRP A N 1
ATOM 639 C CA . TRP A 1 85 ? 13.873 -0.719 -20.630 1.00 98.25 85 TRP A CA 1
ATOM 640 C C . TRP A 1 85 ? 14.081 -1.397 -21.983 1.00 98.25 85 TRP A C 1
ATOM 642 O O . TRP A 1 85 ? 14.891 -0.923 -22.779 1.00 98.25 85 TRP A O 1
ATOM 652 N N . ARG A 1 86 ? 13.319 -2.459 -22.281 1.00 97.88 86 ARG A N 1
ATOM 653 C CA . ARG A 1 86 ? 13.394 -3.171 -23.571 1.00 97.88 86 ARG A CA 1
ATOM 654 C C . ARG A 1 86 ? 13.036 -2.260 -24.736 1.00 97.88 86 ARG A C 1
ATOM 656 O O . ARG A 1 86 ? 13.737 -2.237 -25.743 1.00 97.88 86 ARG A O 1
ATOM 663 N N . VAL A 1 87 ? 11.974 -1.468 -24.580 1.00 97.31 87 VAL A N 1
ATOM 664 C CA . VAL A 1 87 ? 11.517 -0.544 -25.626 1.00 97.31 87 VAL A CA 1
ATOM 665 C C . VAL A 1 87 ? 12.577 0.508 -25.958 1.00 97.31 87 VAL A C 1
ATOM 667 O O . VAL A 1 87 ? 12.766 0.827 -27.130 1.00 97.31 87 VAL A O 1
ATOM 670 N N . ASN A 1 88 ? 13.274 1.040 -24.951 1.00 97.19 88 ASN A N 1
ATOM 671 C CA . ASN A 1 88 ? 14.275 2.093 -25.146 1.00 97.19 88 ASN A CA 1
ATOM 672 C C . ASN A 1 88 ? 15.717 1.561 -25.188 1.00 97.19 88 ASN A C 1
ATOM 674 O O . ASN A 1 88 ? 16.648 2.362 -25.212 1.00 97.19 88 ASN A O 1
ATOM 678 N N . LYS A 1 89 ? 15.927 0.235 -25.183 1.00 96.62 89 LYS A N 1
ATOM 679 C CA . LYS A 1 89 ? 17.257 -0.406 -25.139 1.00 96.62 89 LYS A CA 1
ATOM 680 C C . LYS A 1 89 ? 18.149 0.174 -24.030 1.00 96.62 89 LYS A C 1
ATOM 682 O O . LYS A 1 89 ? 19.326 0.462 -24.233 1.00 96.62 89 LYS A O 1
ATOM 687 N N . GLY A 1 90 ? 17.542 0.425 -22.876 1.00 96.56 90 GLY A N 1
ATOM 688 C CA . GLY A 1 90 ? 18.187 1.023 -21.712 1.00 96.56 90 GLY A CA 1
ATOM 689 C C . GLY A 1 90 ? 18.439 2.525 -21.734 1.00 96.56 90 GLY A C 1
ATOM 690 O O . GLY A 1 90 ? 18.917 3.084 -20.749 1.00 96.56 90 GLY A O 1
ATOM 691 N N . GLN A 1 91 ? 18.077 3.204 -22.818 1.00 97.69 91 GLN A N 1
ATOM 692 C CA . GLN A 1 91 ? 18.204 4.651 -22.931 1.00 97.69 91 GLN A CA 1
ATOM 693 C C . GLN A 1 91 ? 17.013 5.383 -22.297 1.00 97.69 91 GLN A C 1
ATOM 695 O O . GLN A 1 91 ? 16.013 4.785 -21.887 1.00 97.69 91 GLN A O 1
ATOM 700 N N . VAL A 1 92 ? 17.116 6.707 -22.213 1.00 97.75 92 VAL A N 1
ATOM 701 C CA . VAL A 1 92 ? 16.009 7.589 -21.811 1.00 97.75 92 VAL A CA 1
ATOM 702 C C . VAL A 1 92 ? 14.768 7.409 -22.682 1.00 97.75 92 VAL A C 1
ATOM 704 O O . VAL A 1 92 ? 14.872 7.024 -23.853 1.00 97.75 92 VAL A O 1
ATOM 707 N N . VAL A 1 93 ? 13.584 7.699 -22.123 1.00 97.81 93 VAL A N 1
ATOM 708 C CA . VAL A 1 93 ? 12.335 7.652 -22.902 1.00 97.81 93 VAL A CA 1
ATOM 709 C C . VAL A 1 93 ? 12.400 8.688 -24.018 1.00 97.81 93 VAL A C 1
ATOM 711 O O . VAL A 1 93 ? 12.440 9.893 -23.767 1.00 97.81 93 VAL A O 1
ATOM 714 N N . GLN A 1 94 ? 12.366 8.217 -25.264 1.00 97.00 94 GLN A N 1
ATOM 715 C CA . GLN A 1 94 ? 12.500 9.087 -26.433 1.00 97.00 94 GLN A CA 1
ATOM 716 C C . GLN A 1 94 ? 11.364 10.128 -26.513 1.00 97.00 94 GLN A C 1
ATOM 718 O O . GLN A 1 94 ? 10.211 9.794 -26.202 1.00 97.00 94 GLN A O 1
ATOM 723 N N . PRO A 1 95 ? 11.621 11.365 -26.993 1.00 97.75 95 PRO A N 1
ATOM 724 C CA . PRO A 1 95 ? 10.631 12.450 -26.994 1.00 97.75 95 PRO A CA 1
ATOM 725 C C . PRO A 1 95 ? 9.289 12.086 -27.647 1.00 97.75 95 PRO A C 1
ATOM 727 O O . PRO A 1 95 ? 8.226 12.378 -27.093 1.00 97.75 95 PRO A O 1
ATOM 730 N N . ALA A 1 96 ? 9.317 11.382 -28.783 1.00 97.25 96 ALA A N 1
ATOM 731 C CA . ALA A 1 96 ? 8.108 10.939 -29.481 1.00 97.25 96 ALA A CA 1
ATOM 732 C C . ALA A 1 96 ? 7.277 9.946 -28.648 1.00 97.25 96 ALA A C 1
ATOM 734 O O . ALA A 1 96 ? 6.051 10.063 -28.567 1.00 97.25 96 ALA A O 1
ATOM 735 N N . ARG A 1 97 ? 7.937 8.998 -27.969 1.00 96.81 97 ARG A N 1
ATOM 736 C CA . ARG A 1 97 ? 7.276 8.038 -27.077 1.00 96.81 97 ARG A CA 1
ATOM 737 C C . ARG A 1 97 ? 6.708 8.734 -25.845 1.00 96.81 97 ARG A C 1
ATOM 739 O O . ARG A 1 97 ? 5.549 8.493 -25.519 1.00 96.81 97 ARG A O 1
ATOM 746 N N . LYS A 1 98 ? 7.472 9.634 -25.216 1.00 97.69 98 LYS A N 1
ATOM 747 C CA . LYS A 1 98 ? 7.006 10.466 -24.095 1.00 97.69 98 LYS A CA 1
ATOM 748 C C . LYS A 1 98 ? 5.740 11.234 -24.474 1.00 97.69 98 LYS A C 1
ATOM 750 O O . LYS A 1 98 ? 4.746 11.147 -23.760 1.00 97.69 98 LYS A O 1
ATOM 755 N N . LYS A 1 99 ? 5.731 11.911 -25.630 1.00 98.06 99 LYS A N 1
ATOM 756 C CA . LYS A 1 99 ? 4.547 12.621 -26.144 1.00 98.06 99 LYS A CA 1
ATOM 757 C C . LYS A 1 99 ? 3.349 11.681 -26.321 1.00 98.06 99 LYS A C 1
ATOM 759 O O . LYS A 1 99 ? 2.246 12.030 -25.912 1.00 98.06 99 LYS A O 1
ATOM 764 N N . ARG A 1 100 ? 3.558 10.488 -26.890 1.00 97.75 100 ARG A N 1
ATOM 765 C CA . ARG A 1 100 ? 2.494 9.488 -27.088 1.00 97.75 100 ARG A CA 1
ATOM 766 C C . ARG A 1 100 ? 1.919 8.975 -25.767 1.00 97.75 100 ARG A C 1
ATOM 768 O O . ARG A 1 100 ? 0.703 8.929 -25.637 1.00 97.75 100 ARG A O 1
ATOM 775 N N . LEU A 1 101 ? 2.772 8.619 -24.805 1.00 97.00 101 LEU A N 1
ATOM 776 C CA . LEU A 1 101 ? 2.346 8.141 -23.486 1.00 97.00 101 LEU A CA 1
ATOM 777 C C . LEU A 1 101 ? 1.523 9.208 -22.760 1.00 97.00 101 LEU A C 1
ATOM 779 O O . LEU A 1 101 ? 0.409 8.936 -22.335 1.00 97.00 101 LEU A O 1
ATOM 783 N N . LEU A 1 102 ? 2.022 10.444 -22.705 1.00 97.50 102 LEU A N 1
ATOM 784 C CA . LEU A 1 102 ? 1.334 11.540 -22.017 1.00 97.50 102 LEU A CA 1
ATOM 785 C C . LEU A 1 102 ? 0.033 11.974 -22.699 1.00 97.50 102 LEU A C 1
ATOM 787 O O . LEU A 1 102 ? -0.856 12.485 -22.026 1.00 97.50 102 LEU A O 1
ATOM 791 N N . LYS A 1 103 ? -0.084 11.775 -24.018 1.00 97.69 103 LYS A N 1
ATOM 792 C CA . LYS A 1 103 ? -1.346 11.963 -24.743 1.00 97.69 103 LYS A CA 1
ATOM 793 C C . LYS A 1 103 ? -2.357 10.858 -24.417 1.00 97.69 103 LYS A C 1
ATOM 795 O O . LYS A 1 103 ? -3.548 11.139 -24.406 1.00 97.69 103 LYS A O 1
ATOM 800 N N . ALA A 1 104 ? -1.893 9.627 -24.202 1.00 97.19 104 ALA A N 1
ATOM 801 C CA . ALA A 1 104 ? -2.759 8.500 -23.869 1.00 97.19 104 ALA A CA 1
ATOM 802 C C . ALA A 1 104 ? -3.305 8.613 -22.440 1.00 97.19 104 ALA A C 1
ATOM 804 O O . ALA A 1 104 ? -4.501 8.447 -22.235 1.00 97.19 104 ALA A O 1
ATOM 805 N N . ASP A 1 105 ? -2.438 8.927 -21.475 1.00 95.38 105 ASP A N 1
ATOM 806 C CA . ASP A 1 105 ? -2.833 9.190 -20.093 1.00 95.38 105 ASP A CA 1
ATOM 807 C C . ASP A 1 105 ? -1.784 10.091 -19.396 1.00 95.38 105 ASP A C 1
ATOM 809 O O . ASP A 1 105 ? -0.596 9.744 -19.337 1.00 95.38 105 ASP A O 1
ATOM 813 N N . PRO A 1 106 ? -2.178 11.248 -18.831 1.00 95.31 106 PRO A N 1
ATOM 814 C CA . PRO A 1 106 ? -1.292 12.095 -18.036 1.00 95.31 106 PRO A CA 1
ATOM 815 C C . PRO A 1 106 ? -0.609 11.386 -16.849 1.00 95.31 106 PRO A C 1
ATOM 817 O O . PRO A 1 106 ? 0.448 11.846 -16.399 1.00 95.31 106 PRO A O 1
ATOM 820 N N . SER A 1 107 ? -1.170 10.281 -16.345 1.00 89.75 107 SER A N 1
ATOM 821 C CA . SER A 1 107 ? -0.607 9.461 -15.264 1.00 89.75 107 SER A CA 1
ATOM 822 C C . SER A 1 107 ? 0.728 8.800 -15.646 1.00 89.75 107 SER A C 1
ATOM 824 O O . SER A 1 107 ? 1.584 8.585 -14.779 1.00 89.75 107 SER A O 1
ATOM 826 N N . PHE A 1 108 ? 1.004 8.611 -16.948 1.00 95.81 108 PHE A N 1
ATOM 827 C CA . PHE A 1 108 ? 2.281 8.074 -17.437 1.00 95.81 108 PHE A CA 1
ATOM 828 C C . PHE A 1 108 ? 3.497 8.943 -17.081 1.00 95.81 108 PHE A C 1
ATOM 830 O O . PHE A 1 108 ? 4.628 8.468 -17.183 1.00 95.81 108 PHE A O 1
ATOM 837 N N . ARG A 1 109 ? 3.320 10.187 -16.604 1.00 96.19 109 ARG A N 1
ATOM 838 C CA . ARG A 1 109 ? 4.428 10.963 -16.007 1.00 96.19 109 ARG A CA 1
ATOM 839 C C . ARG A 1 109 ? 5.125 10.179 -14.893 1.00 96.19 109 ARG A C 1
ATOM 841 O O . ARG A 1 109 ? 6.353 10.195 -14.820 1.00 96.19 109 ARG A O 1
ATOM 848 N N . LYS A 1 110 ? 4.353 9.472 -14.063 1.00 94.25 110 LYS A N 1
ATOM 849 C CA . LYS A 1 110 ? 4.868 8.658 -12.956 1.00 94.25 110 LYS A CA 1
ATOM 850 C C . LYS A 1 110 ? 5.602 7.418 -13.465 1.00 94.25 110 LYS A C 1
ATOM 852 O O . LYS A 1 110 ? 6.727 7.176 -13.042 1.00 94.25 110 LYS A O 1
ATOM 857 N N . HIS A 1 111 ? 5.015 6.711 -14.433 1.00 95.38 111 HIS A N 1
ATOM 858 C CA . HIS A 1 111 ? 5.656 5.589 -15.137 1.00 95.38 111 HIS A CA 1
ATOM 859 C C . HIS A 1 111 ? 7.029 5.978 -15.694 1.00 95.38 111 HIS A C 1
ATOM 861 O O . HIS A 1 111 ? 8.026 5.321 -15.410 1.00 95.38 111 HIS A O 1
ATOM 867 N N . ILE A 1 112 ? 7.097 7.098 -16.423 1.00 97.81 112 ILE A N 1
ATOM 868 C CA . ILE A 1 112 ? 8.351 7.607 -16.986 1.00 97.81 112 ILE A CA 1
ATOM 869 C C . ILE A 1 112 ? 9.347 7.900 -15.860 1.00 97.81 112 ILE A C 1
ATOM 871 O O . ILE A 1 112 ? 10.470 7.415 -15.918 1.00 97.81 112 ILE A O 1
ATOM 875 N N . LYS A 1 113 ? 8.943 8.625 -14.807 1.00 97.44 113 LYS A N 1
ATOM 876 C CA . LYS A 1 113 ? 9.815 8.928 -13.657 1.00 97.44 113 LYS A CA 1
ATOM 877 C C . LYS A 1 113 ? 10.401 7.659 -13.025 1.00 97.44 113 LYS A C 1
ATOM 879 O O . LYS A 1 113 ? 11.588 7.630 -12.711 1.00 97.44 113 LYS A O 1
ATOM 884 N N . PHE A 1 114 ? 9.587 6.626 -12.829 1.00 97.38 114 PHE A N 1
ATOM 885 C CA . PHE A 1 114 ? 10.041 5.369 -12.237 1.00 97.38 114 PHE A CA 1
ATOM 886 C C . PHE A 1 114 ? 11.000 4.610 -13.140 1.00 97.38 114 PHE A C 1
ATOM 888 O O . PHE A 1 114 ? 12.047 4.179 -12.664 1.00 97.38 114 PHE A O 1
ATOM 895 N N . TYR A 1 115 ? 10.713 4.525 -14.438 1.00 98.19 115 TYR A N 1
ATOM 896 C CA . TYR A 1 115 ? 11.642 3.930 -15.392 1.00 98.19 115 TYR A CA 1
ATOM 897 C C . TYR A 1 115 ? 12.993 4.662 -15.421 1.00 98.19 115 TYR A C 1
ATOM 899 O O . TYR A 1 115 ? 14.048 4.024 -15.383 1.00 98.19 115 TYR A O 1
ATOM 907 N N . GLU A 1 116 ? 12.967 6.000 -15.452 1.00 97.56 116 GLU A N 1
ATOM 908 C CA . GLU A 1 116 ? 14.175 6.831 -15.478 1.00 97.56 116 GLU A CA 1
ATOM 909 C C . GLU A 1 116 ? 15.099 6.533 -14.292 1.00 97.56 116 GLU A C 1
ATOM 911 O O . GLU A 1 116 ? 16.313 6.437 -14.466 1.00 97.56 116 GLU A O 1
ATOM 916 N N . ARG A 1 117 ? 14.527 6.310 -13.104 1.00 97.50 117 ARG A N 1
ATOM 917 C CA . ARG A 1 117 ? 15.291 5.942 -11.907 1.00 97.50 117 ARG A CA 1
ATOM 918 C C . ARG A 1 117 ? 15.681 4.466 -11.887 1.00 97.50 117 ARG A C 1
ATOM 920 O O . ARG A 1 117 ? 16.828 4.155 -11.573 1.00 97.50 117 ARG A O 1
ATOM 927 N N . PHE A 1 118 ? 14.780 3.563 -12.281 1.00 98.12 118 PHE A N 1
ATOM 928 C CA . PHE A 1 118 ? 15.036 2.121 -12.377 1.00 98.12 118 PHE A CA 1
ATOM 929 C C . PHE A 1 118 ? 16.294 1.818 -13.190 1.00 98.12 118 PHE A C 1
ATOM 931 O O . PHE A 1 118 ? 17.159 1.074 -12.728 1.00 98.12 118 PHE A O 1
ATOM 938 N N . ARG A 1 119 ? 16.442 2.474 -14.347 1.00 97.50 119 ARG A N 1
ATOM 939 C CA . ARG A 1 119 ? 17.651 2.445 -15.183 1.00 97.50 119 ARG A CA 1
ATOM 940 C C . ARG A 1 119 ? 18.945 2.624 -14.380 1.00 97.50 119 ARG A C 1
ATOM 942 O O . ARG A 1 119 ? 19.945 1.986 -14.686 1.00 97.50 119 ARG A O 1
ATOM 949 N N . LEU A 1 120 ? 18.934 3.518 -13.395 1.00 96.06 120 LEU A N 1
ATOM 950 C CA . LEU A 1 120 ? 20.125 3.921 -12.654 1.00 96.06 120 LEU A CA 1
ATOM 951 C C . LEU A 1 120 ? 20.409 2.991 -11.474 1.00 96.06 120 LEU A C 1
ATOM 953 O O . LEU A 1 120 ? 21.569 2.698 -11.195 1.00 96.06 120 LEU A O 1
ATOM 957 N N . TYR A 1 121 ? 19.373 2.512 -10.776 1.00 95.12 121 TYR A N 1
ATOM 958 C CA . TYR A 1 121 ? 19.570 1.772 -9.527 1.00 95.12 121 TYR A CA 1
ATOM 959 C C . TYR A 1 121 ? 19.488 0.246 -9.668 1.00 95.12 121 TYR A C 1
ATOM 961 O O . TYR A 1 121 ? 19.987 -0.452 -8.781 1.00 95.12 121 TYR A O 1
ATOM 969 N N . HIS A 1 122 ? 18.874 -0.306 -10.729 1.00 96.44 122 HIS A N 1
ATOM 970 C CA . HIS A 1 122 ? 18.502 -1.731 -10.762 1.00 96.44 122 HIS A CA 1
ATOM 971 C C . HIS A 1 122 ? 19.697 -2.668 -10.534 1.00 96.44 122 HIS A C 1
ATOM 973 O O . HIS A 1 122 ? 19.599 -3.622 -9.762 1.00 96.44 122 HIS A O 1
ATOM 979 N N . LYS A 1 123 ? 20.848 -2.381 -11.159 1.00 96.12 123 LYS A N 1
ATOM 980 C CA . LYS A 1 123 ? 22.047 -3.221 -11.056 1.00 96.12 123 LYS A CA 1
ATOM 981 C C . LYS A 1 123 ? 22.581 -3.224 -9.627 1.00 96.12 123 LYS A C 1
ATOM 983 O O . LYS A 1 123 ? 22.905 -4.283 -9.104 1.00 96.12 123 LYS A O 1
ATOM 988 N N . ALA A 1 124 ? 22.619 -2.055 -8.990 1.00 96.56 124 ALA A N 1
ATOM 989 C CA . ALA A 1 124 ? 23.120 -1.897 -7.630 1.00 96.56 124 ALA A CA 1
ATOM 990 C C . ALA A 1 124 ? 22.172 -2.485 -6.573 1.00 96.56 124 ALA A C 1
ATOM 992 O O . ALA A 1 124 ? 22.634 -2.993 -5.556 1.00 96.56 124 ALA A O 1
ATOM 993 N N . LYS A 1 125 ? 20.851 -2.409 -6.786 1.00 95.31 125 LYS A N 1
ATOM 994 C CA . LYS A 1 125 ? 19.858 -2.832 -5.782 1.00 95.31 125 LYS A CA 1
ATOM 995 C C . LYS A 1 125 ? 19.407 -4.277 -5.937 1.00 95.31 125 LYS A C 1
ATOM 997 O O . LYS A 1 125 ? 19.199 -4.941 -4.929 1.00 95.31 125 LYS A O 1
ATOM 1002 N N . PHE A 1 126 ? 19.278 -4.766 -7.167 1.00 95.88 126 PHE A N 1
ATOM 1003 C CA . PHE A 1 126 ? 18.843 -6.138 -7.433 1.00 95.88 126 PHE A CA 1
ATOM 1004 C C . PHE A 1 126 ? 19.995 -7.074 -7.805 1.00 95.88 126 PHE A C 1
ATOM 1006 O O . PHE A 1 126 ? 19.786 -8.281 -7.845 1.00 95.88 126 PHE A O 1
ATOM 1013 N N . GLY A 1 127 ? 21.192 -6.555 -8.110 1.00 96.69 127 GLY A N 1
ATOM 1014 C CA . GLY A 1 127 ? 22.324 -7.377 -8.556 1.00 96.69 127 GLY A CA 1
ATOM 1015 C C . GLY A 1 127 ? 22.114 -8.015 -9.933 1.00 96.69 127 GLY A C 1
ATOM 1016 O O . GLY A 1 127 ? 22.776 -8.992 -10.268 1.00 96.69 127 GLY A O 1
ATOM 1017 N N . LYS A 1 128 ? 21.170 -7.498 -10.732 1.00 97.62 128 LYS A N 1
ATOM 1018 C CA . LYS A 1 128 ? 20.728 -8.101 -11.998 1.00 97.62 128 LYS A CA 1
ATOM 1019 C C . LYS A 1 128 ? 20.819 -7.127 -13.162 1.00 97.62 128 LYS A C 1
ATOM 1021 O O . LYS A 1 128 ? 20.605 -5.924 -12.999 1.00 97.62 128 LYS A O 1
ATOM 1026 N N . HIS A 1 129 ? 21.049 -7.669 -14.359 1.00 97.50 129 HIS A N 1
ATOM 1027 C CA . HIS A 1 129 ? 20.744 -6.958 -15.600 1.00 97.50 129 HIS A CA 1
ATOM 1028 C C . HIS A 1 129 ? 19.247 -6.610 -15.648 1.00 97.50 129 HIS A C 1
ATOM 1030 O O . HIS A 1 129 ? 18.428 -7.392 -15.167 1.00 97.50 129 HIS A O 1
ATOM 1036 N N . ALA A 1 130 ? 18.884 -5.460 -16.224 1.00 97.31 130 ALA A N 1
ATOM 1037 C CA . ALA A 1 130 ? 17.519 -4.931 -16.175 1.00 97.31 130 ALA A CA 1
ATOM 1038 C C . ALA A 1 130 ? 16.480 -5.934 -16.697 1.00 97.31 130 ALA A C 1
ATOM 1040 O O . ALA A 1 130 ? 15.442 -6.127 -16.079 1.00 97.31 130 ALA A O 1
ATOM 1041 N N . GLU A 1 131 ? 16.785 -6.638 -17.787 1.00 97.31 131 GLU A N 1
ATOM 1042 C CA . GLU A 1 131 ? 15.864 -7.611 -18.391 1.00 97.31 131 GLU A CA 1
ATOM 1043 C C . GLU A 1 131 ? 15.652 -8.882 -17.561 1.00 97.31 131 GLU A C 1
ATOM 1045 O O . GLU A 1 131 ? 14.665 -9.584 -17.786 1.00 97.31 131 GLU A O 1
ATOM 1050 N N . ALA A 1 132 ? 16.560 -9.161 -16.620 1.00 98.06 132 ALA A N 1
ATOM 1051 C CA . ALA A 1 132 ? 16.475 -10.274 -15.678 1.00 98.06 132 ALA A CA 1
ATOM 1052 C C . ALA A 1 132 ? 15.796 -9.879 -14.355 1.00 98.06 132 ALA A C 1
ATOM 1054 O O . ALA A 1 132 ? 15.485 -10.752 -13.540 1.00 98.06 132 ALA A O 1
ATOM 1055 N N . VAL A 1 133 ? 15.567 -8.581 -14.120 1.00 98.38 133 VAL A N 1
ATOM 1056 C CA . VAL A 1 133 ? 14.756 -8.125 -12.989 1.00 98.38 133 VAL A CA 1
ATOM 1057 C C . VAL A 1 133 ? 13.301 -8.517 -13.236 1.00 98.38 133 VAL A C 1
ATOM 1059 O O . VAL A 1 133 ? 12.778 -8.430 -14.347 1.00 98.38 133 VAL A O 1
ATOM 1062 N N . SER A 1 134 ? 12.629 -8.946 -12.177 1.00 97.62 134 SER A N 1
ATOM 1063 C CA . SER A 1 134 ? 11.218 -9.306 -12.192 1.00 97.62 134 SER A CA 1
ATOM 1064 C C . SER A 1 134 ? 10.471 -8.626 -11.051 1.00 97.62 134 SER A C 1
ATOM 1066 O O . SER A 1 134 ? 11.053 -8.239 -10.043 1.00 97.62 134 SER A O 1
ATOM 1068 N N . HIS A 1 135 ? 9.148 -8.552 -11.166 1.00 96.56 135 HIS A N 1
ATOM 1069 C CA . HIS A 1 135 ? 8.264 -8.060 -10.106 1.00 96.56 135 HIS A CA 1
ATOM 1070 C C . HIS A 1 135 ? 8.471 -8.781 -8.754 1.00 96.56 135 HIS A C 1
ATOM 1072 O O . HIS A 1 135 ? 8.272 -8.180 -7.701 1.00 96.56 135 HIS A O 1
ATOM 1078 N N . ARG A 1 136 ? 8.934 -10.042 -8.764 1.00 98.06 136 ARG A N 1
ATOM 1079 C CA . ARG A 1 136 ? 9.266 -10.811 -7.551 1.00 98.06 136 ARG A CA 1
ATOM 1080 C C . ARG A 1 136 ? 10.488 -10.285 -6.803 1.00 98.06 136 ARG A C 1
ATOM 1082 O O . ARG A 1 136 ? 10.602 -10.535 -5.608 1.00 98.06 136 ARG A O 1
ATOM 1089 N N . ASP A 1 137 ? 11.365 -9.534 -7.462 1.00 98.25 137 ASP A N 1
ATOM 1090 C CA . ASP A 1 137 ? 12.567 -8.981 -6.831 1.00 98.25 137 ASP A CA 1
ATOM 1091 C C . ASP A 1 137 ? 12.250 -7.869 -5.823 1.00 98.25 137 ASP A C 1
ATOM 1093 O O . ASP A 1 137 ? 13.105 -7.506 -5.021 1.00 98.25 137 ASP A O 1
ATOM 1097 N N . MET A 1 138 ? 11.001 -7.390 -5.787 1.00 97.94 138 MET A N 1
ATOM 1098 C CA . MET A 1 138 ? 10.513 -6.522 -4.713 1.00 97.94 138 MET A CA 1
ATOM 1099 C C . MET A 1 138 ? 10.181 -7.266 -3.418 1.00 97.94 138 MET A C 1
ATOM 1101 O O . MET A 1 138 ? 10.144 -6.638 -2.360 1.00 97.94 138 MET A O 1
ATOM 1105 N N . LEU A 1 139 ? 9.938 -8.581 -3.463 1.00 98.44 139 LEU A N 1
ATOM 1106 C CA . LEU A 1 139 ? 9.455 -9.330 -2.300 1.00 98.44 139 LEU A CA 1
ATOM 1107 C C . LEU A 1 139 ? 10.399 -9.266 -1.091 1.00 98.44 139 LEU A C 1
ATOM 1109 O O . LEU A 1 139 ? 9.879 -9.054 -0.001 1.00 98.44 139 LEU A O 1
ATOM 1113 N N . PRO A 1 140 ? 11.739 -9.359 -1.218 1.00 98.38 140 PRO A N 1
ATOM 1114 C CA . PRO A 1 140 ? 12.631 -9.204 -0.065 1.00 98.38 140 PRO A CA 1
ATOM 1115 C C . PRO A 1 140 ? 12.529 -7.830 0.619 1.00 98.38 140 PRO A C 1
ATOM 1117 O O . PRO A 1 140 ? 12.650 -7.733 1.839 1.00 98.38 140 PRO A O 1
ATOM 1120 N N . PHE A 1 141 ? 12.269 -6.765 -0.144 1.00 98.31 141 PHE A N 1
ATOM 1121 C CA . PHE A 1 141 ? 12.122 -5.407 0.390 1.00 98.31 141 PHE A CA 1
ATOM 1122 C C . PHE A 1 141 ? 10.761 -5.210 1.068 1.00 98.31 141 PHE A C 1
ATOM 1124 O O . PHE A 1 141 ? 10.678 -4.646 2.159 1.00 98.31 141 PHE A O 1
ATOM 1131 N N . VAL A 1 142 ? 9.696 -5.752 0.468 1.00 98.62 142 VAL A N 1
ATOM 1132 C CA . VAL A 1 142 ? 8.358 -5.797 1.080 1.00 98.62 142 VAL A CA 1
ATOM 1133 C C . VAL A 1 142 ? 8.363 -6.656 2.352 1.00 98.62 142 VAL A C 1
ATOM 1135 O O . VAL A 1 142 ? 7.778 -6.263 3.356 1.00 98.62 142 VAL A O 1
ATOM 1138 N N . ASP A 1 143 ? 9.060 -7.796 2.345 1.00 98.75 143 ASP A N 1
ATOM 1139 C CA . ASP A 1 143 ? 9.252 -8.667 3.512 1.00 98.75 143 ASP A CA 1
ATOM 1140 C C . ASP A 1 143 ? 9.905 -7.899 4.665 1.00 98.75 143 ASP A C 1
ATOM 1142 O O . ASP A 1 143 ? 9.349 -7.848 5.762 1.00 98.75 143 ASP A O 1
ATOM 1146 N N . HIS A 1 144 ? 11.030 -7.226 4.396 1.00 98.75 144 HIS A N 1
ATOM 1147 C CA . HIS A 1 144 ? 11.723 -6.405 5.386 1.00 98.75 144 HIS A CA 1
ATOM 1148 C C . HIS A 1 144 ? 10.817 -5.303 5.952 1.00 98.75 144 HIS A C 1
ATOM 1150 O O . HIS A 1 144 ? 10.743 -5.127 7.169 1.00 98.75 144 HIS A O 1
ATOM 1156 N N . TYR A 1 145 ? 10.098 -4.581 5.086 1.00 98.88 145 TYR A N 1
ATOM 1157 C CA . TYR A 1 145 ? 9.136 -3.561 5.503 1.00 98.88 145 TYR A CA 1
ATOM 1158 C C . TYR A 1 145 ? 8.103 -4.128 6.486 1.00 98.88 145 TYR A C 1
ATOM 1160 O O . TYR A 1 145 ? 7.935 -3.594 7.583 1.00 98.88 145 TYR A O 1
ATOM 1168 N N . PHE A 1 146 ? 7.467 -5.250 6.138 1.00 98.88 146 PHE A N 1
ATOM 1169 C CA . PHE A 1 146 ? 6.452 -5.867 6.988 1.00 98.88 146 PHE A CA 1
ATOM 1170 C C . PHE A 1 146 ? 7.018 -6.500 8.260 1.00 98.88 146 PHE A C 1
ATOM 1172 O O . PHE A 1 146 ? 6.313 -6.530 9.264 1.00 98.88 146 PHE A O 1
ATOM 1179 N N . ARG A 1 147 ? 8.273 -6.966 8.275 1.00 98.88 147 ARG A N 1
ATOM 1180 C CA . ARG A 1 147 ? 8.934 -7.399 9.518 1.00 98.88 147 ARG A CA 1
ATOM 1181 C C . ARG A 1 147 ? 9.112 -6.246 10.494 1.00 98.88 147 ARG A C 1
ATOM 1183 O O . ARG A 1 147 ? 8.800 -6.414 11.669 1.00 98.88 147 ARG A O 1
ATOM 1190 N N . GLU A 1 148 ? 9.548 -5.083 10.017 1.00 98.88 148 GLU A N 1
ATOM 1191 C CA . GLU A 1 148 ? 9.686 -3.901 10.870 1.00 98.88 148 GLU A CA 1
ATOM 1192 C C . GLU A 1 148 ? 8.331 -3.376 11.352 1.00 98.88 148 GLU A C 1
ATOM 1194 O O . GLU A 1 148 ? 8.188 -3.064 12.536 1.00 98.88 148 GLU A O 1
ATOM 1199 N N . VAL A 1 149 ? 7.315 -3.362 10.479 1.00 98.81 149 VAL A N 1
ATOM 1200 C CA . VAL A 1 149 ? 5.931 -3.063 10.878 1.00 98.81 149 VAL A CA 1
ATOM 1201 C C . VAL A 1 149 ? 5.476 -4.026 11.972 1.00 98.81 149 VAL A C 1
ATOM 1203 O O . VAL A 1 149 ? 5.025 -3.595 13.029 1.00 98.81 149 VAL A O 1
ATOM 1206 N N . ASN A 1 150 ? 5.653 -5.330 11.758 1.00 98.56 150 ASN A N 1
ATOM 1207 C CA . ASN A 1 150 ? 5.252 -6.368 12.701 1.00 98.56 150 ASN A CA 1
ATOM 1208 C C . ASN A 1 150 ? 5.961 -6.225 14.051 1.00 98.56 150 ASN A C 1
ATOM 1210 O O . ASN A 1 150 ? 5.310 -6.304 15.089 1.00 98.56 150 ASN A O 1
ATOM 1214 N N . ARG A 1 151 ? 7.268 -5.945 14.044 1.00 98.69 151 ARG A N 1
ATOM 1215 C CA . ARG A 1 151 ? 8.064 -5.713 15.254 1.00 98.69 151 ARG A CA 1
ATOM 1216 C C . ARG A 1 151 ? 7.529 -4.536 16.070 1.00 98.69 151 ARG A C 1
ATOM 1218 O O . ARG A 1 151 ? 7.351 -4.671 17.277 1.00 98.69 151 ARG A O 1
ATOM 1225 N N . VAL A 1 152 ? 7.270 -3.398 15.425 1.00 98.88 152 VAL A N 1
ATOM 1226 C CA . VAL A 1 152 ? 6.781 -2.187 16.103 1.00 98.88 152 VAL A CA 1
ATOM 1227 C C . VAL A 1 152 ? 5.348 -2.371 16.610 1.00 98.88 152 VAL A C 1
ATOM 1229 O O . VAL A 1 152 ? 5.070 -2.054 17.763 1.00 98.88 152 VAL A O 1
ATOM 1232 N N . LEU A 1 153 ? 4.450 -2.925 15.790 1.00 98.50 153 LEU A N 1
ATOM 1233 C CA . LEU A 1 153 ? 3.046 -3.127 16.165 1.00 98.50 153 LEU A CA 1
ATOM 1234 C C . LEU A 1 153 ? 2.880 -4.171 17.273 1.00 98.50 153 LEU A C 1
ATOM 1236 O O . LEU A 1 153 ? 2.054 -3.982 18.160 1.00 98.50 153 LEU A O 1
ATOM 1240 N N . LYS A 1 154 ? 3.687 -5.240 17.277 1.00 97.56 154 LYS A N 1
ATOM 1241 C CA . LYS A 1 154 ? 3.685 -6.221 18.373 1.00 97.56 154 LYS A CA 1
ATOM 1242 C C . LYS A 1 154 ? 4.197 -5.642 19.685 1.00 97.56 154 LYS A C 1
ATOM 1244 O O . LYS A 1 154 ? 3.677 -6.009 20.730 1.00 97.56 154 LYS A O 1
ATOM 1249 N N . ALA A 1 155 ? 5.195 -4.759 19.635 1.00 98.44 155 ALA A N 1
ATOM 1250 C CA . ALA A 1 155 ? 5.689 -4.078 20.829 1.00 98.44 155 ALA A CA 1
ATOM 1251 C C . ALA A 1 155 ? 4.643 -3.115 21.421 1.00 98.44 155 ALA A C 1
ATOM 1253 O O . ALA A 1 155 ? 4.585 -2.960 22.635 1.00 98.44 155 ALA A O 1
ATOM 1254 N N . ASP A 1 156 ? 3.811 -2.492 20.579 1.00 97.81 156 ASP A N 1
ATOM 1255 C CA . ASP A 1 156 ? 2.670 -1.680 21.024 1.00 97.81 156 ASP A CA 1
ATOM 1256 C C . ASP A 1 156 ? 1.502 -2.538 21.546 1.00 97.81 156 ASP A C 1
ATOM 1258 O O . ASP A 1 156 ? 0.867 -2.195 22.540 1.00 97.81 156 ASP A O 1
ATOM 1262 N N . GLY A 1 157 ? 1.222 -3.665 20.887 1.00 97.25 157 GLY A N 1
ATOM 1263 C CA . GLY A 1 157 ? 0.273 -4.684 21.340 1.00 97.25 157 GLY A CA 1
ATOM 1264 C C . GLY A 1 157 ? -1.207 -4.366 21.107 1.00 97.25 157 GLY A C 1
ATOM 1265 O O . GLY A 1 157 ? -2.049 -5.226 21.366 1.00 97.25 157 GLY A O 1
ATOM 1266 N N . ARG A 1 158 ? -1.565 -3.173 20.606 1.00 97.62 158 ARG A N 1
ATOM 1267 C CA . ARG A 1 158 ? -2.978 -2.798 20.421 1.00 97.62 158 ARG A CA 1
ATOM 1268 C C . ARG A 1 158 ? -3.571 -3.241 19.094 1.00 97.62 158 ARG A C 1
ATOM 1270 O O . ARG A 1 158 ? -4.738 -3.625 19.077 1.00 97.62 158 ARG A O 1
ATOM 1277 N N . TYR A 1 159 ? -2.831 -3.157 17.991 1.00 98.62 159 TYR A N 1
ATOM 1278 C CA . TYR A 1 159 ? -3.426 -3.287 16.657 1.00 98.62 159 TYR A CA 1
ATOM 1279 C C . TYR A 1 159 ? -2.957 -4.531 15.907 1.00 98.62 159 TYR A C 1
ATOM 1281 O O . TYR A 1 159 ? -1.773 -4.873 15.888 1.00 98.62 159 TYR A O 1
ATOM 1289 N N . ARG A 1 160 ? -3.906 -5.167 15.222 1.00 98.69 160 ARG A N 1
ATOM 1290 C CA . ARG A 1 160 ? -3.656 -6.205 14.220 1.00 98.69 160 ARG A CA 1
ATOM 1291 C C . ARG A 1 160 ? -3.153 -5.581 12.919 1.00 98.69 160 ARG A C 1
ATOM 1293 O O . ARG A 1 160 ? -3.346 -4.392 12.663 1.00 98.69 160 ARG A O 1
ATOM 1300 N N . ILE A 1 161 ? -2.522 -6.393 12.077 1.00 98.88 161 ILE A N 1
ATOM 1301 C CA . ILE A 1 161 ? -1.864 -5.926 10.851 1.00 98.88 161 ILE A CA 1
ATOM 1302 C C . ILE A 1 161 ? -2.610 -6.464 9.635 1.00 98.88 161 ILE A C 1
ATOM 1304 O O . ILE A 1 161 ? -2.781 -7.674 9.487 1.00 98.88 161 ILE A O 1
ATOM 1308 N N . GLY A 1 162 ? -3.008 -5.568 8.738 1.00 98.75 162 GLY A N 1
ATOM 1309 C CA . GLY A 1 162 ? -3.453 -5.902 7.390 1.00 98.75 162 GLY A CA 1
ATOM 1310 C C . GLY A 1 162 ? -2.410 -5.511 6.345 1.00 98.75 162 GLY A C 1
ATOM 1311 O O . GLY A 1 162 ? -1.594 -4.618 6.567 1.00 98.75 162 GLY A O 1
ATOM 1312 N N . VAL A 1 163 ? -2.446 -6.160 5.185 1.00 98.88 163 VAL A N 1
ATOM 1313 C CA . VAL A 1 163 ? -1.712 -5.736 3.988 1.00 98.88 163 VAL A CA 1
ATOM 1314 C C . VAL A 1 163 ? -2.697 -5.280 2.922 1.00 98.88 163 VAL A C 1
ATOM 1316 O O . VAL A 1 163 ? -3.680 -5.970 2.661 1.00 98.88 163 VAL A O 1
ATOM 1319 N N . TYR A 1 164 ? -2.431 -4.133 2.302 1.00 98.81 164 TYR A N 1
ATOM 1320 C CA . TYR A 1 164 ? -3.073 -3.724 1.054 1.00 98.81 164 TYR A CA 1
ATOM 1321 C C . TYR A 1 164 ? -2.091 -3.881 -0.112 1.00 98.81 164 TYR A C 1
ATOM 1323 O O . TYR A 1 164 ? -0.928 -3.502 0.027 1.00 98.81 164 TYR A O 1
ATOM 1331 N N . GLY A 1 165 ? -2.529 -4.418 -1.253 1.00 98.50 165 GLY A N 1
ATOM 1332 C CA . GLY A 1 165 ? -1.688 -4.500 -2.453 1.00 98.50 165 GLY A CA 1
ATOM 1333 C C . GLY A 1 165 ? -2.138 -5.535 -3.481 1.00 98.50 165 GLY A C 1
ATOM 1334 O O . GLY A 1 165 ? -3.298 -5.949 -3.508 1.00 98.50 165 GLY A O 1
ATOM 1335 N N . SER A 1 166 ? -1.207 -5.950 -4.346 1.00 98.62 166 SER A N 1
ATOM 1336 C CA . SER A 1 166 ? -1.438 -6.993 -5.353 1.00 98.62 166 SER A CA 1
ATOM 1337 C C . SER A 1 166 ? -1.681 -8.368 -4.727 1.00 98.62 166 SER A C 1
ATOM 1339 O O . SER A 1 166 ? -1.328 -8.626 -3.571 1.00 98.62 166 SER A O 1
ATOM 1341 N N . GLY A 1 167 ? -2.231 -9.300 -5.509 1.00 98.56 167 GLY A N 1
ATOM 1342 C CA . GLY A 1 167 ? -2.412 -10.674 -5.039 1.00 98.56 167 GLY A CA 1
ATOM 1343 C C . GLY A 1 167 ? -1.095 -11.376 -4.693 1.00 98.56 167 GLY A C 1
ATOM 1344 O O . GLY A 1 167 ? -1.049 -12.141 -3.730 1.00 98.56 167 GLY A O 1
ATOM 1345 N N . MET A 1 168 ? 0.002 -11.071 -5.399 1.00 98.62 168 MET A N 1
ATOM 1346 C CA . MET A 1 168 ? 1.334 -11.576 -5.053 1.00 98.62 168 MET A CA 1
ATOM 1347 C C . MET A 1 168 ? 1.784 -11.067 -3.680 1.00 98.62 168 MET A C 1
ATOM 1349 O O . MET A 1 168 ? 2.233 -11.866 -2.856 1.00 98.62 168 MET A O 1
ATOM 1353 N N . VAL A 1 169 ? 1.648 -9.763 -3.419 1.00 98.75 169 VAL A N 1
ATOM 1354 C CA . VAL A 1 169 ? 2.022 -9.168 -2.129 1.00 98.75 169 VAL A CA 1
ATOM 1355 C C . VAL A 1 169 ? 1.159 -9.741 -1.005 1.00 98.75 169 VAL A C 1
ATOM 1357 O O . VAL A 1 169 ? 1.698 -10.226 -0.010 1.00 98.75 169 VAL A O 1
ATOM 1360 N N . CYS A 1 170 ? -0.165 -9.776 -1.183 1.00 98.75 170 CYS A N 1
ATOM 1361 C CA . CYS A 1 170 ? -1.075 -10.367 -0.205 1.00 98.75 170 CYS A CA 1
ATOM 1362 C C . CYS A 1 170 ? -0.755 -11.840 0.080 1.00 98.75 170 CYS A C 1
ATOM 1364 O O . CYS A 1 170 ? -0.761 -12.259 1.239 1.00 98.75 170 CYS A O 1
ATOM 1366 N N . SER A 1 171 ? -0.460 -12.634 -0.954 1.00 98.62 171 SER A N 1
ATOM 1367 C CA . SER A 1 171 ? -0.074 -14.037 -0.787 1.00 98.62 171 SER A CA 1
ATOM 1368 C C . SER A 1 171 ? 1.228 -14.181 -0.013 1.00 98.62 171 SER A C 1
ATOM 1370 O O . SER A 1 171 ? 1.311 -15.016 0.885 1.00 98.62 171 SER A O 1
ATOM 1372 N N . TYR A 1 172 ? 2.236 -13.381 -0.351 1.00 98.75 172 TYR A N 1
ATOM 1373 C CA . TYR A 1 172 ? 3.554 -13.474 0.260 1.00 98.75 172 TYR A CA 1
ATOM 1374 C C . TYR A 1 172 ? 3.526 -13.052 1.737 1.00 98.75 172 TYR A C 1
ATOM 1376 O O . TYR A 1 172 ? 3.933 -13.819 2.608 1.00 98.75 172 TYR A O 1
ATOM 1384 N N . VAL A 1 173 ? 2.991 -11.863 2.034 1.00 98.81 173 VAL A N 1
ATOM 1385 C CA . VAL A 1 173 ? 2.993 -11.287 3.390 1.00 98.81 173 VAL A CA 1
ATOM 1386 C C . VAL A 1 173 ? 2.159 -12.135 4.354 1.00 98.81 173 VAL A C 1
ATOM 1388 O O . VAL A 1 173 ? 2.609 -12.430 5.464 1.00 98.81 173 VAL A O 1
ATOM 1391 N N . ARG A 1 174 ? 0.976 -12.597 3.926 1.00 98.44 174 ARG A N 1
ATOM 1392 C CA . ARG A 1 174 ? 0.136 -13.473 4.757 1.00 98.44 174 ARG A CA 1
ATOM 1393 C C . ARG A 1 174 ? 0.706 -14.878 4.884 1.00 98.44 174 ARG A C 1
ATOM 1395 O O . ARG A 1 174 ? 0.684 -15.434 5.972 1.00 98.44 174 ARG A O 1
ATOM 1402 N N . GLY A 1 175 ? 1.293 -15.430 3.820 1.00 98.44 175 GLY A N 1
ATOM 1403 C CA . GLY A 1 175 ? 1.969 -16.732 3.872 1.00 98.44 175 GLY A CA 1
ATOM 1404 C C . GLY A 1 175 ? 3.176 -16.767 4.821 1.00 98.44 175 GLY A C 1
ATOM 1405 O O . GLY A 1 175 ? 3.577 -17.838 5.266 1.00 98.44 175 GLY A O 1
ATOM 1406 N N . LYS A 1 176 ? 3.742 -15.602 5.162 1.00 98.50 176 LYS A N 1
ATOM 1407 C CA . LYS A 1 176 ? 4.808 -15.436 6.163 1.00 98.50 176 LYS A CA 1
ATOM 1408 C C . LYS A 1 176 ? 4.292 -15.054 7.557 1.00 98.50 176 LYS A C 1
ATOM 1410 O O . LYS A 1 176 ? 5.110 -14.789 8.434 1.00 98.50 176 LYS A O 1
ATOM 1415 N N . ASN A 1 177 ? 2.973 -15.013 7.768 1.00 98.06 177 ASN A N 1
ATOM 1416 C CA . ASN A 1 177 ? 2.332 -14.573 9.014 1.00 98.06 177 ASN A CA 1
ATOM 1417 C C . ASN A 1 177 ? 2.746 -13.154 9.455 1.00 98.06 177 ASN A C 1
ATOM 1419 O O . ASN A 1 177 ? 2.809 -12.853 10.648 1.00 98.06 177 ASN A O 1
ATOM 1423 N N . LEU A 1 178 ? 3.058 -12.273 8.497 1.00 98.62 178 LEU A N 1
ATOM 1424 C CA . LEU A 1 178 ? 3.435 -10.886 8.788 1.00 98.62 178 LEU A CA 1
ATOM 1425 C C . LEU A 1 178 ? 2.219 -9.949 8.867 1.00 98.6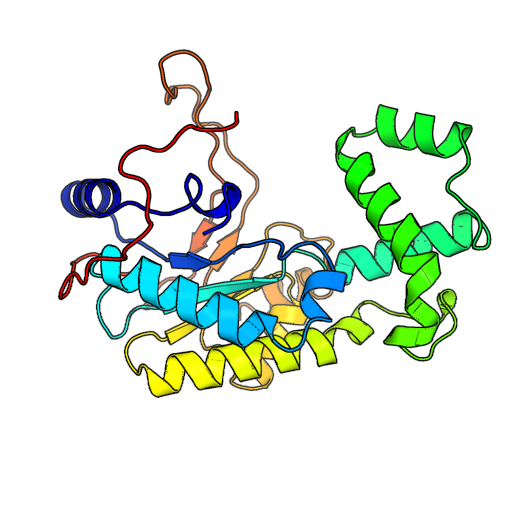2 178 LEU A C 1
ATOM 1427 O O . LEU A 1 178 ? 2.286 -8.928 9.550 1.00 98.62 178 LEU A O 1
ATOM 1431 N N . ALA A 1 179 ? 1.118 -10.324 8.213 1.00 98.50 179 ALA A N 1
ATOM 1432 C CA . ALA A 1 179 ? -0.186 -9.673 8.290 1.00 98.50 179 ALA A CA 1
ATOM 1433 C C . ALA A 1 179 ? -1.297 -10.729 8.393 1.00 98.50 179 ALA A C 1
ATOM 1435 O O . ALA A 1 179 ? -1.201 -11.804 7.798 1.00 98.50 179 ALA A O 1
ATOM 1436 N N . GLU A 1 180 ? -2.360 -10.405 9.121 1.00 98.38 180 GLU A N 1
ATOM 1437 C CA . GLU A 1 180 ? -3.543 -11.247 9.321 1.00 98.38 180 GLU A CA 1
ATOM 1438 C C . GLU A 1 180 ? -4.527 -11.106 8.154 1.00 98.38 180 GLU A C 1
ATOM 1440 O O . GLU A 1 180 ? -5.034 -12.103 7.624 1.00 98.38 180 GLU A O 1
ATOM 1445 N N . PHE A 1 181 ? -4.724 -9.867 7.696 1.00 98.62 181 PHE A N 1
ATOM 1446 C CA . PHE A 1 181 ? -5.721 -9.508 6.689 1.00 98.62 181 PHE A CA 1
ATOM 1447 C C . PHE A 1 181 ? -5.105 -9.130 5.345 1.00 98.62 181 PHE A C 1
ATOM 1449 O O . PHE A 1 181 ? -4.005 -8.584 5.290 1.00 98.62 181 PHE A O 1
ATOM 1456 N N . CYS A 1 182 ? -5.839 -9.369 4.256 1.00 98.50 182 CYS A N 1
ATOM 1457 C CA . CYS A 1 182 ? -5.533 -8.807 2.938 1.00 98.50 182 CYS A CA 1
ATOM 1458 C C . CYS A 1 182 ? -6.678 -7.921 2.442 1.00 98.50 182 CYS A C 1
ATOM 1460 O O . CYS A 1 182 ? -7.819 -8.378 2.317 1.00 98.50 182 CYS A O 1
ATOM 1462 N N . TRP A 1 183 ? -6.326 -6.689 2.087 1.00 98.62 183 TRP A N 1
ATOM 1463 C CA . TRP A 1 183 ? -7.112 -5.786 1.264 1.00 98.62 183 TRP A CA 1
ATOM 1464 C C . TRP A 1 183 ? -6.543 -5.792 -0.159 1.00 98.62 183 TRP A C 1
ATOM 1466 O O . TRP A 1 183 ? -5.529 -5.172 -0.463 1.00 98.62 183 TRP A O 1
ATOM 1476 N N . LEU A 1 184 ? -7.185 -6.544 -1.045 1.00 98.56 184 LEU A N 1
ATOM 1477 C CA . LEU A 1 184 ? -6.756 -6.690 -2.427 1.00 98.56 184 LEU A CA 1
ATOM 1478 C C . LEU A 1 184 ? -7.050 -5.403 -3.211 1.00 98.56 184 LEU A C 1
ATOM 1480 O O . LEU A 1 184 ? -8.192 -4.940 -3.229 1.00 98.56 184 LEU A O 1
ATOM 1484 N N . ALA A 1 185 ? -6.026 -4.843 -3.853 1.00 98.00 185 ALA A N 1
ATOM 1485 C CA . ALA A 1 185 ? -6.150 -3.647 -4.683 1.00 98.00 185 ALA A CA 1
ATOM 1486 C C . ALA A 1 185 ? -7.033 -3.893 -5.918 1.00 98.00 185 ALA A C 1
ATOM 1488 O O . ALA A 1 185 ? -7.153 -5.024 -6.396 1.00 98.00 185 ALA A O 1
ATOM 1489 N N . MET A 1 186 ? -7.611 -2.823 -6.469 1.00 96.19 186 MET A N 1
ATOM 1490 C CA . MET A 1 186 ? -8.554 -2.914 -7.592 1.00 96.19 186 MET A CA 1
ATOM 1491 C C . MET A 1 186 ? -7.901 -3.455 -8.867 1.00 96.19 186 MET A C 1
ATOM 1493 O O . MET A 1 186 ? -8.541 -4.161 -9.645 1.00 96.19 186 MET A O 1
ATOM 1497 N N . SER A 1 187 ? -6.618 -3.149 -9.085 1.00 94.31 187 SER A N 1
ATOM 1498 C CA . SER A 1 187 ? -5.924 -3.470 -10.331 1.00 94.31 187 SER A CA 1
ATOM 1499 C C . SER A 1 187 ? -5.795 -4.980 -10.559 1.00 94.31 187 SER A C 1
ATOM 1501 O O . SER A 1 187 ? -4.869 -5.648 -10.088 1.00 94.31 187 SER A O 1
ATOM 1503 N N . THR A 1 188 ? -6.698 -5.520 -11.380 1.00 93.88 188 THR A N 1
ATOM 1504 C CA . THR A 1 188 ? -6.727 -6.941 -11.758 1.00 93.88 188 THR A CA 1
ATOM 1505 C C . THR A 1 188 ? -5.537 -7.364 -12.621 1.00 93.88 188 THR A C 1
ATOM 1507 O O . THR A 1 188 ? -5.336 -8.556 -12.848 1.00 93.88 188 THR A O 1
ATOM 1510 N N . GLY A 1 189 ? -4.781 -6.398 -13.156 1.00 95.25 189 GLY A N 1
ATOM 1511 C CA . GLY A 1 189 ? -3.577 -6.631 -13.956 1.00 95.25 189 GLY A CA 1
ATOM 1512 C C . GLY A 1 189 ? -2.301 -6.795 -13.130 1.00 95.25 189 GLY A C 1
ATOM 1513 O O . GLY A 1 189 ? -1.294 -7.255 -13.673 1.00 95.25 189 GLY A O 1
ATOM 1514 N N . TRP A 1 190 ? -2.332 -6.439 -11.841 1.00 97.75 190 TRP A N 1
ATOM 1515 C CA . TRP A 1 190 ? -1.165 -6.576 -10.974 1.00 97.75 190 TRP A CA 1
ATOM 1516 C C . TRP A 1 190 ? -0.805 -8.045 -10.715 1.00 97.75 190 TRP A C 1
ATOM 1518 O O . TRP A 1 190 ? -1.685 -8.916 -10.735 1.00 97.75 190 TRP A O 1
ATOM 1528 N N . PRO A 1 191 ? 0.487 -8.341 -10.474 1.00 98.50 191 PRO A N 1
ATOM 1529 C CA . PRO A 1 191 ? 0.959 -9.703 -10.258 1.00 98.50 191 PRO A CA 1
ATOM 1530 C C . PRO A 1 191 ? 0.141 -10.478 -9.214 1.00 98.50 191 PRO A C 1
ATOM 1532 O O . PRO A 1 191 ? -0.053 -10.030 -8.085 1.00 98.50 191 PRO A O 1
ATOM 1535 N N . GLY A 1 192 ? -0.328 -11.670 -9.589 1.00 97.94 192 GLY A N 1
ATOM 1536 C CA . GLY A 1 192 ? -1.039 -12.596 -8.703 1.00 97.94 192 GLY A CA 1
ATOM 1537 C C . GLY A 1 192 ? -2.469 -12.194 -8.321 1.00 97.94 192 GLY A C 1
ATOM 1538 O O . GLY A 1 192 ? -3.108 -12.914 -7.555 1.00 97.94 192 GLY A O 1
ATOM 1539 N N . THR A 1 193 ? -2.982 -11.043 -8.780 1.00 98.06 193 THR A N 1
ATOM 1540 C CA . THR A 1 193 ? -4.285 -10.522 -8.330 1.00 98.06 193 THR A CA 1
ATOM 1541 C C . THR A 1 193 ? -5.444 -11.436 -8.715 1.00 98.06 193 THR A C 1
ATOM 1543 O O . THR A 1 193 ? -6.309 -11.696 -7.879 1.00 98.06 193 THR A O 1
ATOM 1546 N N . LYS A 1 194 ? -5.463 -11.969 -9.943 1.00 97.69 194 LYS A N 1
ATOM 1547 C CA . LYS A 1 194 ? -6.552 -12.843 -10.413 1.00 97.69 194 LYS A CA 1
ATOM 1548 C C . LYS A 1 194 ? -6.605 -14.147 -9.623 1.00 97.69 194 LYS A C 1
ATOM 1550 O O . LYS A 1 194 ? -7.674 -14.544 -9.165 1.00 97.69 194 LYS A O 1
ATOM 1555 N N . GLU A 1 195 ? -5.452 -14.774 -9.414 1.00 97.50 195 GLU A N 1
ATOM 1556 C CA . GLU A 1 195 ? -5.324 -16.035 -8.686 1.00 97.50 195 GLU A CA 1
ATOM 1557 C C . GLU A 1 195 ? -5.700 -15.849 -7.211 1.00 97.50 195 GLU A C 1
ATOM 1559 O O . GLU A 1 195 ? -6.441 -16.653 -6.645 1.00 97.50 195 GLU A O 1
ATOM 1564 N N . TYR A 1 196 ? -5.246 -14.755 -6.589 1.00 97.94 196 TYR A N 1
ATOM 1565 C CA . TYR A 1 196 ? -5.566 -14.454 -5.194 1.00 97.94 196 TYR A CA 1
ATOM 1566 C C . TYR A 1 196 ? -7.051 -14.136 -4.987 1.00 97.94 196 TYR A C 1
ATOM 1568 O O . TYR A 1 196 ? -7.651 -14.569 -3.997 1.00 97.94 196 TYR A O 1
ATOM 1576 N N . PHE A 1 197 ? -7.653 -13.403 -5.929 1.00 97.56 197 PHE A N 1
ATOM 1577 C CA . PHE A 1 197 ? -9.084 -13.122 -5.936 1.00 97.56 197 PHE A CA 1
ATOM 1578 C C . PHE A 1 197 ? -9.907 -14.409 -6.041 1.00 97.56 197 PHE A C 1
ATOM 1580 O O . PHE A 1 197 ? -10.777 -14.638 -5.197 1.00 97.56 197 PHE A O 1
ATOM 1587 N N . ALA A 1 198 ? -9.596 -15.257 -7.028 1.00 97.38 198 ALA A N 1
ATOM 1588 C CA . ALA A 1 198 ? -10.276 -16.530 -7.266 1.00 97.38 198 ALA A CA 1
ATOM 1589 C C . ALA A 1 198 ? -10.123 -17.501 -6.087 1.00 97.38 198 ALA A C 1
ATOM 1591 O O . ALA A 1 198 ? -11.069 -18.195 -5.729 1.00 97.38 198 ALA A O 1
ATOM 1592 N N . GLY A 1 199 ? -8.964 -17.495 -5.422 1.00 96.56 199 GLY A N 1
ATOM 1593 C CA . GLY A 1 199 ? -8.729 -18.290 -4.217 1.00 96.56 199 GLY A CA 1
ATOM 1594 C C . GLY A 1 199 ? -9.534 -17.840 -2.992 1.00 96.56 199 GLY A C 1
ATOM 1595 O O . GLY A 1 199 ? -9.482 -18.505 -1.960 1.00 96.56 199 GLY A O 1
ATOM 1596 N N . GLY A 1 200 ? -10.237 -16.701 -3.057 1.00 95.06 200 GLY A N 1
ATOM 1597 C CA . GLY A 1 200 ? -11.137 -16.238 -2.000 1.00 95.06 200 GLY A CA 1
ATOM 1598 C C . GLY A 1 200 ? -10.447 -15.929 -0.670 1.00 95.06 200 GLY A C 1
ATOM 1599 O O . GLY A 1 200 ? -11.116 -15.868 0.359 1.00 95.06 200 GLY A O 1
ATOM 1600 N N . LYS A 1 201 ? -9.118 -15.760 -0.648 1.00 91.88 201 LYS A N 1
ATOM 1601 C CA . LYS A 1 201 ? -8.351 -15.546 0.592 1.00 91.88 201 LYS A CA 1
ATOM 1602 C C . LYS A 1 201 ? -8.391 -14.096 1.084 1.00 91.88 201 LYS A C 1
ATOM 1604 O O . LYS A 1 201 ? -8.015 -13.854 2.224 1.00 91.88 201 LYS A O 1
ATOM 1609 N N . TRP A 1 202 ? -8.826 -13.143 0.264 1.00 97.06 202 TRP A N 1
ATOM 1610 C CA . TRP A 1 202 ? -8.947 -11.727 0.626 1.00 97.06 202 TRP A CA 1
ATOM 1611 C C . TRP A 1 202 ? -10.014 -11.485 1.708 1.00 97.06 202 TRP A C 1
ATOM 1613 O O . TRP A 1 202 ? -10.984 -12.232 1.827 1.00 97.06 202 TRP A O 1
ATOM 1623 N N . ASN A 1 203 ? -9.827 -10.422 2.489 1.00 98.12 203 ASN A N 1
ATOM 1624 C CA . ASN A 1 203 ? -10.783 -9.931 3.488 1.00 98.12 203 ASN A CA 1
ATOM 1625 C C . ASN A 1 203 ? -11.578 -8.744 2.941 1.00 98.12 203 ASN A C 1
ATOM 1627 O O . ASN A 1 203 ? -12.780 -8.620 3.180 1.00 98.12 203 ASN A O 1
ATOM 1631 N N . LEU A 1 204 ? -10.895 -7.913 2.156 1.00 97.38 204 LEU A N 1
ATOM 1632 C CA . LEU A 1 204 ? -11.435 -6.753 1.471 1.00 97.38 204 LEU A CA 1
ATOM 1633 C C . LEU A 1 204 ? -10.919 -6.741 0.031 1.00 97.38 204 LEU A C 1
ATOM 1635 O O . LEU A 1 204 ? -9.775 -7.119 -0.213 1.00 97.38 204 LEU A O 1
ATOM 1639 N N . VAL A 1 205 ? -11.746 -6.336 -0.928 1.00 97.31 205 VAL A N 1
ATOM 1640 C CA . VAL A 1 205 ? -11.316 -6.135 -2.318 1.00 97.31 205 VAL A CA 1
ATOM 1641 C C . VAL A 1 205 ? -11.814 -4.795 -2.836 1.00 97.31 205 VAL A C 1
ATOM 1643 O O . VAL A 1 205 ? -13.021 -4.537 -2.850 1.00 97.31 205 VAL A O 1
ATOM 1646 N N . GLN A 1 206 ? -10.881 -3.954 -3.269 1.00 97.12 206 GLN A N 1
ATOM 1647 C CA . GLN A 1 206 ? -11.189 -2.668 -3.877 1.00 97.12 206 GLN A CA 1
ATOM 1648 C C . GLN A 1 206 ? -11.823 -2.873 -5.252 1.00 97.12 206 GLN A C 1
ATOM 1650 O O . GLN A 1 206 ? -11.433 -3.743 -6.027 1.00 97.12 206 GLN A O 1
ATOM 1655 N N . GLN A 1 207 ? -12.861 -2.097 -5.515 1.00 93.06 207 GLN A N 1
ATOM 1656 C CA . GLN A 1 207 ? -13.600 -2.029 -6.765 1.00 93.06 207 GLN A CA 1
ATOM 1657 C C . GLN A 1 207 ? -13.234 -0.731 -7.489 1.00 93.06 207 GLN A C 1
ATOM 1659 O O . GLN A 1 207 ? -12.524 0.119 -6.954 1.00 93.06 207 GLN A O 1
ATOM 1664 N N . HIS A 1 208 ? -13.718 -0.572 -8.718 1.00 86.38 208 HIS A N 1
ATOM 1665 C CA . HIS A 1 208 ? -13.529 0.671 -9.455 1.00 86.38 208 HIS A CA 1
ATOM 1666 C C . HIS A 1 208 ? -14.100 1.877 -8.700 1.00 86.38 208 HIS A C 1
ATOM 1668 O O . HIS A 1 208 ? -15.149 1.790 -8.050 1.00 86.38 208 HIS A O 1
ATOM 1674 N N . SER A 1 209 ? -13.409 3.011 -8.831 1.00 83.19 209 SER A N 1
ATOM 1675 C CA . SER A 1 209 ? -13.862 4.291 -8.302 1.00 83.19 209 SER A CA 1
ATOM 1676 C C . SER A 1 209 ? -15.275 4.587 -8.792 1.00 83.19 209 SER A C 1
ATOM 1678 O O . SER A 1 209 ? -15.572 4.505 -9.986 1.00 83.19 209 SER A O 1
ATOM 1680 N N . THR A 1 210 ? -16.149 4.925 -7.854 1.00 79.56 210 THR A N 1
ATOM 1681 C CA . THR A 1 210 ? -17.541 5.266 -8.116 1.00 79.56 210 THR A CA 1
ATOM 1682 C C . THR A 1 210 ? -17.783 6.737 -7.797 1.00 79.56 210 THR A C 1
ATOM 1684 O O . THR A 1 210 ? -17.206 7.306 -6.868 1.00 79.56 210 THR A O 1
ATOM 1687 N N . PHE A 1 211 ? -18.642 7.363 -8.600 1.00 80.25 211 PHE A N 1
ATOM 1688 C CA . PHE A 1 211 ? -18.987 8.775 -8.490 1.00 80.25 211 PHE A CA 1
ATOM 1689 C C . PHE A 1 211 ? -20.371 8.925 -7.871 1.00 80.25 211 PHE A C 1
ATOM 1691 O O . PHE A 1 211 ? -21.381 8.559 -8.479 1.00 80.25 211 PHE A O 1
ATOM 1698 N N . CYS A 1 212 ? -20.428 9.522 -6.686 1.00 79.19 212 CYS A N 1
ATOM 1699 C CA . CYS A 1 212 ? -21.685 9.857 -6.032 1.00 79.19 212 CYS A CA 1
ATOM 1700 C C . CYS A 1 212 ? -22.105 11.261 -6.479 1.00 79.19 212 CYS A C 1
ATOM 1702 O O . CYS A 1 212 ? -21.812 12.237 -5.801 1.00 79.19 212 CYS A O 1
ATOM 1704 N N . LYS A 1 213 ? -22.780 11.382 -7.634 1.00 77.56 213 LYS A N 1
ATOM 1705 C CA . LYS A 1 213 ? -23.112 12.685 -8.263 1.00 77.56 213 LYS A CA 1
ATOM 1706 C C . LYS A 1 213 ? -23.837 13.672 -7.335 1.00 77.56 213 LYS A C 1
ATOM 1708 O O . LYS A 1 213 ? -23.622 14.875 -7.441 1.00 77.56 213 LYS A O 1
ATOM 1713 N N . ASN A 1 214 ? -24.662 13.156 -6.424 1.00 82.19 214 ASN A N 1
ATOM 1714 C CA . ASN A 1 214 ? -25.432 13.960 -5.469 1.00 82.19 214 ASN A CA 1
ATOM 1715 C C . ASN A 1 214 ? -24.625 14.364 -4.225 1.00 82.19 214 ASN A C 1
ATOM 1717 O O . ASN A 1 214 ? -25.111 15.134 -3.406 1.00 82.19 214 ASN A O 1
ATOM 1721 N N . TRP A 1 215 ? -23.418 13.825 -4.053 1.00 78.12 215 TRP A N 1
ATOM 1722 C CA . TRP A 1 215 ? -22.527 14.148 -2.948 1.00 78.12 215 TRP A CA 1
ATOM 1723 C C . TRP A 1 215 ? -21.443 15.068 -3.492 1.00 78.12 215 TRP A C 1
ATOM 1725 O O . TRP A 1 215 ? -20.613 14.655 -4.301 1.00 78.12 215 TRP A O 1
ATOM 1735 N N . GLN A 1 216 ? -21.478 16.333 -3.082 1.00 76.25 216 GLN A N 1
ATOM 1736 C CA . GLN A 1 216 ? -20.518 17.338 -3.522 1.00 76.25 216 GLN A CA 1
ATOM 1737 C C . GLN A 1 216 ? -19.732 17.876 -2.331 1.00 76.25 216 GLN A C 1
ATOM 1739 O O . GLN A 1 216 ? -20.317 18.350 -1.359 1.00 76.25 216 GLN A O 1
ATOM 1744 N N . PHE A 1 217 ? -18.406 17.856 -2.425 1.00 66.06 217 PHE A N 1
ATOM 1745 C CA . PHE A 1 217 ? -17.543 18.595 -1.517 1.00 66.06 217 PHE A CA 1
ATOM 1746 C C . PHE A 1 217 ? -17.602 20.085 -1.882 1.00 66.06 217 PHE A C 1
ATOM 1748 O O . PHE A 1 217 ? -17.380 20.477 -3.033 1.00 66.06 217 PHE A O 1
ATOM 1755 N N . ASN A 1 218 ? -17.968 20.916 -0.899 1.00 66.88 218 ASN A N 1
ATOM 1756 C CA . ASN A 1 218 ? -18.111 22.374 -1.019 1.00 66.88 218 ASN A CA 1
ATOM 1757 C C . ASN A 1 218 ? -18.991 22.849 -2.198 1.00 66.88 218 ASN A C 1
ATOM 1759 O O . ASN A 1 218 ? -18.762 23.927 -2.744 1.00 66.88 218 ASN A O 1
ATOM 1763 N N . GLY A 1 219 ? -19.976 22.041 -2.615 1.00 69.88 219 GLY A N 1
ATOM 1764 C CA . GLY A 1 219 ? -20.904 22.369 -3.708 1.00 69.88 219 GLY A CA 1
ATOM 1765 C C . GLY A 1 219 ? -20.259 22.497 -5.094 1.00 69.88 219 GLY A C 1
ATOM 1766 O O . GLY A 1 219 ? -20.838 23.117 -5.982 1.00 69.88 219 GLY A O 1
ATOM 1767 N N . ARG A 1 220 ? -19.031 21.988 -5.275 1.00 69.62 220 ARG A N 1
ATOM 1768 C CA . ARG A 1 220 ? -18.268 22.137 -6.528 1.00 69.62 220 ARG A CA 1
ATOM 1769 C C . ARG A 1 220 ? -17.651 20.834 -7.011 1.00 69.62 220 ARG A C 1
ATOM 1771 O O . ARG A 1 220 ? -17.660 20.565 -8.207 1.00 69.62 220 ARG A O 1
ATOM 1778 N N . GLU A 1 221 ? -17.125 20.019 -6.102 1.00 70.50 221 GLU A N 1
ATOM 1779 C CA . GLU A 1 221 ? -16.409 18.799 -6.465 1.00 70.50 221 GLU A CA 1
ATOM 1780 C C . GLU A 1 221 ? -17.260 17.562 -6.182 1.00 70.50 221 GLU A C 1
ATOM 1782 O O . GLU A 1 221 ? -17.694 17.345 -5.056 1.00 70.50 221 GLU A O 1
ATOM 1787 N N . THR A 1 222 ? -17.499 16.725 -7.194 1.00 76.19 222 THR A N 1
ATOM 1788 C CA . THR A 1 222 ? -18.180 15.439 -6.988 1.00 76.19 222 THR A CA 1
ATOM 1789 C C . THR A 1 222 ? -17.344 14.541 -6.086 1.00 76.19 222 THR A C 1
ATOM 1791 O O . THR A 1 222 ? -16.189 14.255 -6.401 1.00 76.19 222 THR A O 1
ATOM 1794 N N . ALA A 1 223 ? -17.948 14.040 -5.010 1.00 75.81 223 ALA A N 1
ATOM 1795 C CA . ALA A 1 223 ? -17.303 13.100 -4.115 1.00 75.81 223 ALA A CA 1
ATOM 1796 C C . ALA A 1 223 ? -16.961 11.799 -4.856 1.00 75.81 223 ALA A C 1
ATOM 1798 O O . ALA A 1 223 ? -17.829 11.134 -5.439 1.00 75.81 223 ALA A O 1
ATOM 1799 N N . ARG A 1 224 ? -15.670 11.458 -4.844 1.00 79.69 224 ARG A N 1
ATOM 1800 C CA . ARG A 1 224 ? -15.121 10.241 -5.445 1.00 79.69 224 ARG A CA 1
ATOM 1801 C C . ARG A 1 224 ? -14.824 9.246 -4.340 1.00 79.69 224 ARG A C 1
ATOM 1803 O O . ARG A 1 224 ? -14.110 9.575 -3.397 1.00 79.69 224 ARG A O 1
ATOM 1810 N N . PHE A 1 225 ? -15.351 8.038 -4.482 1.00 85.12 225 PHE A N 1
ATOM 1811 C CA . PHE A 1 225 ? -15.115 6.959 -3.535 1.00 85.12 225 PHE A CA 1
ATOM 1812 C C . PHE A 1 225 ? -14.581 5.739 -4.266 1.00 85.12 225 PHE A C 1
ATOM 1814 O O . PHE A 1 225 ? -15.166 5.293 -5.253 1.00 85.12 225 PHE A O 1
ATOM 1821 N N . ASP A 1 226 ? -13.511 5.155 -3.741 1.00 89.19 226 ASP A N 1
ATOM 1822 C CA . ASP A 1 226 ? -13.140 3.795 -4.103 1.00 89.19 226 ASP A CA 1
ATOM 1823 C C . ASP A 1 226 ? -13.987 2.845 -3.263 1.00 89.19 226 ASP A C 1
ATOM 1825 O O . ASP A 1 226 ? -13.833 2.761 -2.042 1.00 89.19 226 ASP A O 1
ATOM 1829 N N . PHE A 1 227 ? -14.925 2.150 -3.904 1.00 91.44 227 PHE A N 1
ATOM 1830 C CA . PHE A 1 227 ? -15.731 1.162 -3.202 1.00 91.44 227 PHE A CA 1
ATOM 1831 C C . PHE A 1 227 ? -14.932 -0.094 -2.913 1.00 91.44 227 PHE A C 1
ATOM 1833 O O . PHE A 1 227 ? -14.033 -0.478 -3.652 1.00 91.44 227 PHE A O 1
ATOM 1840 N N . ASN A 1 228 ? -15.278 -0.753 -1.814 1.00 94.94 228 ASN A N 1
ATOM 1841 C CA . ASN A 1 228 ? -14.607 -1.958 -1.371 1.00 94.94 228 ASN A CA 1
ATOM 1842 C C . ASN A 1 228 ? -15.650 -2.986 -0.956 1.00 94.94 228 ASN A C 1
ATOM 1844 O O . ASN A 1 228 ? -16.584 -2.672 -0.220 1.00 94.94 228 ASN A O 1
ATOM 1848 N N . ARG A 1 229 ? -15.485 -4.226 -1.416 1.00 94.44 229 ARG A N 1
ATOM 1849 C CA . ARG A 1 229 ? -16.339 -5.337 -1.002 1.00 94.44 229 ARG A CA 1
ATOM 1850 C C . ARG A 1 229 ? -15.669 -6.101 0.127 1.00 94.44 229 ARG A C 1
ATOM 1852 O O . ARG A 1 229 ? -14.602 -6.684 -0.066 1.00 94.44 229 ARG A O 1
ATOM 1859 N N . MET A 1 230 ? -16.313 -6.116 1.287 1.00 93.69 230 MET A N 1
ATOM 1860 C CA . MET A 1 230 ? -15.889 -6.932 2.422 1.00 93.69 230 MET A CA 1
ATOM 1861 C C . MET A 1 230 ? -16.355 -8.373 2.229 1.00 93.69 230 MET A C 1
ATOM 1863 O O . MET A 1 230 ? -17.469 -8.609 1.763 1.00 93.69 230 MET A O 1
ATOM 1867 N N . LYS A 1 231 ? -15.525 -9.339 2.625 1.00 88.44 231 LYS A N 1
ATOM 1868 C CA . LYS A 1 231 ? -15.929 -10.751 2.665 1.00 88.44 231 LYS A CA 1
ATOM 1869 C C . LYS A 1 231 ? -16.907 -11.041 3.816 1.00 88.44 231 LYS A C 1
ATOM 1871 O O . LYS A 1 231 ? -17.661 -12.004 3.742 1.00 88.44 231 LYS A O 1
ATOM 1876 N N . GLY A 1 232 ? -16.910 -10.192 4.845 1.00 87.44 232 GLY A N 1
ATOM 1877 C CA . GLY A 1 232 ? -17.679 -10.356 6.080 1.00 87.44 232 GLY A CA 1
ATOM 1878 C C . GLY A 1 232 ? -16.805 -10.809 7.253 1.00 87.44 232 GLY A C 1
ATOM 1879 O O . GLY A 1 232 ? -15.618 -11.089 7.082 1.00 87.44 232 GLY A O 1
ATOM 1880 N N . GLY A 1 233 ? -17.402 -10.867 8.443 1.00 93.62 233 GLY A N 1
ATOM 1881 C CA . GLY A 1 233 ? -16.708 -11.209 9.685 1.00 93.62 233 GLY A CA 1
ATOM 1882 C C . GLY A 1 233 ? -15.859 -10.072 10.255 1.00 93.62 233 GLY A C 1
ATOM 1883 O O . GLY A 1 233 ? -15.967 -8.912 9.847 1.00 93.62 233 GLY A O 1
ATOM 1884 N N . ASP A 1 234 ? -15.030 -10.420 11.233 1.00 96.56 234 ASP A N 1
ATOM 1885 C CA . ASP A 1 234 ? -14.052 -9.507 11.809 1.00 96.56 234 ASP A CA 1
ATOM 1886 C C . ASP A 1 234 ? -12.833 -9.391 10.885 1.00 96.56 234 ASP A C 1
ATOM 1888 O O . ASP A 1 234 ? -12.105 -10.356 10.646 1.00 96.56 234 ASP A O 1
ATOM 1892 N N . ILE A 1 235 ? -12.640 -8.193 10.345 1.00 97.00 235 ILE A N 1
ATOM 1893 C CA . ILE A 1 235 ? -11.515 -7.816 9.491 1.00 97.00 235 ILE A CA 1
ATOM 1894 C C . ILE A 1 235 ? -10.758 -6.615 10.078 1.00 97.00 235 ILE A C 1
ATOM 1896 O O . ILE A 1 235 ? -10.061 -5.896 9.357 1.00 97.00 235 ILE A O 1
ATOM 1900 N N . GLY A 1 236 ? -10.906 -6.382 11.387 1.00 97.69 236 GLY A N 1
ATOM 1901 C CA . GLY A 1 236 ? -10.247 -5.292 12.100 1.00 97.69 236 GLY A CA 1
ATOM 1902 C C . GLY A 1 236 ? -11.000 -3.970 12.121 1.00 97.69 236 GLY A C 1
ATOM 1903 O O . GLY A 1 236 ? -10.413 -2.958 12.510 1.00 97.69 236 GLY A O 1
ATOM 1904 N N . GLN A 1 237 ? -12.268 -3.961 11.710 1.00 97.81 237 GLN A N 1
ATOM 1905 C CA . GLN A 1 237 ? -13.119 -2.779 11.760 1.00 97.81 237 GLN A CA 1
ATOM 1906 C C . GLN A 1 237 ? -13.484 -2.405 13.201 1.00 97.81 237 GLN A C 1
ATOM 1908 O O . GLN A 1 237 ? -13.588 -3.265 14.074 1.00 97.81 237 GLN A O 1
ATOM 1913 N N . TRP A 1 238 ? -13.732 -1.122 13.448 1.00 97.88 238 TRP A N 1
ATOM 1914 C CA . TRP A 1 238 ? -14.143 -0.613 14.756 1.00 97.88 238 TRP A CA 1
ATOM 1915 C C . TRP A 1 238 ? -15.284 0.397 14.628 1.00 97.88 238 TRP A C 1
ATOM 1917 O O . TRP A 1 238 ? -15.346 1.156 13.669 1.00 97.88 238 TRP A O 1
ATOM 1927 N N . SER A 1 239 ? -16.199 0.399 15.595 1.00 97.25 239 SER A N 1
ATOM 1928 C CA . SER A 1 239 ? -17.372 1.293 15.635 1.00 97.25 239 SER A CA 1
ATOM 1929 C C . SER A 1 239 ? -17.533 2.009 16.978 1.00 97.25 239 SER A C 1
ATOM 1931 O O . SER A 1 239 ? -18.537 2.665 17.232 1.00 97.25 239 SER A O 1
ATOM 1933 N N . LYS A 1 240 ? -16.545 1.873 17.867 1.00 96.56 240 LYS A N 1
ATOM 1934 C CA . LYS A 1 240 ? -16.470 2.554 19.161 1.00 96.56 240 LYS A CA 1
ATOM 1935 C C . LYS A 1 240 ? -15.033 2.986 19.405 1.00 96.56 240 LYS A C 1
ATOM 1937 O O . LYS A 1 240 ? -14.109 2.237 19.088 1.00 96.56 240 LYS A O 1
ATOM 1942 N N . LYS A 1 241 ? -14.852 4.168 19.988 1.00 95.81 241 LYS A N 1
ATOM 1943 C CA . LYS A 1 241 ? -13.534 4.651 20.403 1.00 95.81 241 LYS A CA 1
ATOM 1944 C C . LYS A 1 241 ? -13.116 4.029 21.732 1.00 95.81 241 LYS A C 1
ATOM 1946 O O . LYS A 1 241 ? -13.928 3.871 22.641 1.00 95.81 241 LYS A O 1
ATOM 1951 N N . GLY A 1 242 ? -11.836 3.697 21.831 1.00 94.75 242 GLY A N 1
ATOM 1952 C CA . GLY A 1 242 ? -11.133 3.491 23.089 1.00 94.75 242 GLY A CA 1
ATOM 1953 C C . GLY A 1 242 ? -10.544 4.801 23.620 1.00 94.75 242 GLY A C 1
ATOM 1954 O O . GLY A 1 242 ? -11.015 5.898 23.319 1.00 94.75 242 GLY A O 1
ATOM 1955 N N . LYS A 1 243 ? -9.471 4.687 24.407 1.00 92.12 243 LYS A N 1
ATOM 1956 C CA . LYS A 1 243 ? -8.755 5.843 24.960 1.00 92.12 243 LYS A CA 1
ATOM 1957 C C . LYS A 1 243 ? -8.078 6.655 23.848 1.00 92.12 243 LYS A C 1
ATOM 1959 O O . LYS A 1 243 ? -7.197 6.145 23.157 1.00 92.12 243 LYS A O 1
ATOM 1964 N N . VAL A 1 244 ? -8.438 7.933 23.738 1.00 90.69 244 VAL A N 1
ATOM 1965 C CA . VAL A 1 244 ? -7.767 8.900 22.857 1.00 90.69 244 VAL A CA 1
ATOM 1966 C C . VAL A 1 244 ? -6.443 9.331 23.484 1.00 90.69 244 VAL A C 1
ATOM 1968 O O . VAL A 1 244 ? -6.387 9.694 24.657 1.00 90.69 244 VAL A O 1
ATOM 1971 N N . THR A 1 245 ? -5.371 9.298 22.697 1.00 88.88 245 THR A N 1
ATOM 1972 C CA . THR A 1 245 ? -4.067 9.864 23.067 1.00 88.88 245 THR A CA 1
ATOM 1973 C C . THR A 1 245 ? -3.700 10.920 22.032 1.00 88.88 245 THR A C 1
ATOM 1975 O O . THR A 1 245 ? -3.500 10.550 20.875 1.00 88.88 245 THR A O 1
ATOM 1978 N N . PRO A 1 246 ? -3.625 12.214 22.397 1.00 81.38 246 PRO A N 1
ATOM 1979 C CA . PRO A 1 246 ? -3.286 13.270 21.451 1.00 81.38 246 PRO A CA 1
ATOM 1980 C C . PRO A 1 246 ? -1.982 12.972 20.707 1.00 81.38 246 PRO A C 1
ATOM 1982 O O . PRO A 1 246 ? -1.020 12.483 21.296 1.00 81.38 246 PRO A O 1
ATOM 1985 N N . ALA A 1 247 ? -1.949 13.295 19.417 1.00 76.00 247 ALA A N 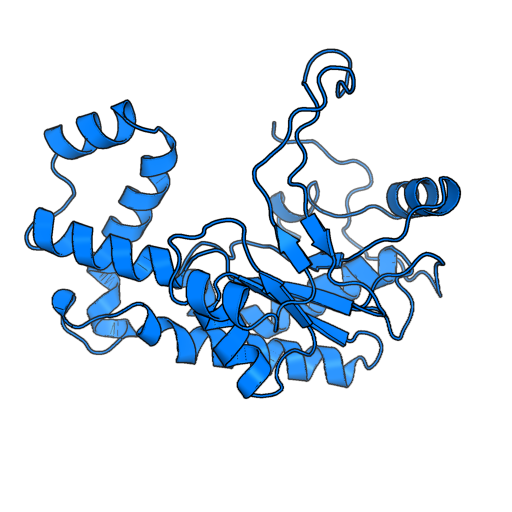1
ATOM 1986 C CA . ALA A 1 247 ? -0.772 13.184 18.567 1.00 76.00 247 ALA A CA 1
ATOM 1987 C C . ALA A 1 247 ? -0.207 14.589 18.296 1.00 76.00 247 ALA A C 1
ATOM 1989 O O . ALA A 1 247 ? -0.713 15.281 17.407 1.00 76.00 247 ALA A O 1
ATOM 1990 N N . PRO A 1 248 ? 0.833 15.036 19.030 1.00 65.81 248 PRO A N 1
ATOM 1991 C CA . PRO A 1 248 ? 1.452 16.334 18.789 1.00 65.81 248 PRO A CA 1
ATOM 1992 C C . PRO A 1 248 ? 1.933 16.450 17.334 1.00 65.81 248 PRO A C 1
ATOM 1994 O O . PRO A 1 248 ? 2.539 15.521 16.785 1.00 65.81 248 PRO A O 1
ATOM 1997 N N . GLY A 1 249 ? 1.646 17.589 16.702 1.00 63.03 249 GLY A N 1
ATOM 1998 C CA . GLY A 1 249 ? 2.048 17.884 15.324 1.00 63.03 249 GLY A CA 1
ATOM 1999 C C . GLY A 1 249 ? 1.036 17.509 14.237 1.00 63.03 249 GLY A C 1
ATOM 2000 O O . GLY A 1 249 ? 1.316 17.774 13.072 1.00 63.03 249 GLY A O 1
ATOM 2001 N N . LEU A 1 250 ? -0.132 16.951 14.579 1.00 60.66 250 LEU A N 1
ATOM 2002 C CA . LEU A 1 250 ? -1.288 17.044 13.682 1.00 60.66 250 LEU A CA 1
ATOM 2003 C C . LEU A 1 250 ? -1.711 18.522 13.618 1.00 60.66 250 LEU A C 1
ATOM 2005 O O . LEU A 1 250 ? -1.954 19.107 14.678 1.00 60.66 250 LEU A O 1
ATOM 2009 N N . PRO A 1 251 ? -1.751 19.171 12.440 1.00 55.59 251 PRO A N 1
ATOM 2010 C CA . PRO A 1 251 ? -2.192 20.559 12.373 1.00 55.59 251 PRO A CA 1
ATOM 2011 C C . PRO A 1 251 ? -3.639 20.678 12.851 1.00 55.59 251 PRO A C 1
ATOM 2013 O O . PRO A 1 251 ? -4.393 19.720 12.803 1.00 55.59 251 PRO A O 1
ATOM 2016 N N . ALA A 1 252 ? -4.043 21.861 13.319 1.00 54.22 252 ALA A N 1
ATOM 2017 C CA . ALA A 1 252 ? -5.413 22.099 13.789 1.00 54.22 252 ALA A CA 1
ATOM 2018 C C . ALA A 1 252 ? -6.432 22.245 12.641 1.00 54.22 252 ALA A C 1
ATOM 2020 O O . ALA A 1 252 ? -7.638 22.172 12.868 1.00 54.22 252 ALA A O 1
ATOM 2021 N N . LYS A 1 253 ? -5.955 22.486 11.412 1.00 54.62 253 LYS A N 1
ATOM 2022 C CA . LYS A 1 253 ? -6.758 22.587 10.188 1.00 54.62 253 LYS A CA 1
ATOM 2023 C C . LYS A 1 253 ? -5.983 21.992 9.016 1.00 54.62 253 LYS A C 1
ATOM 2025 O O . LYS A 1 253 ? -4.807 22.306 8.8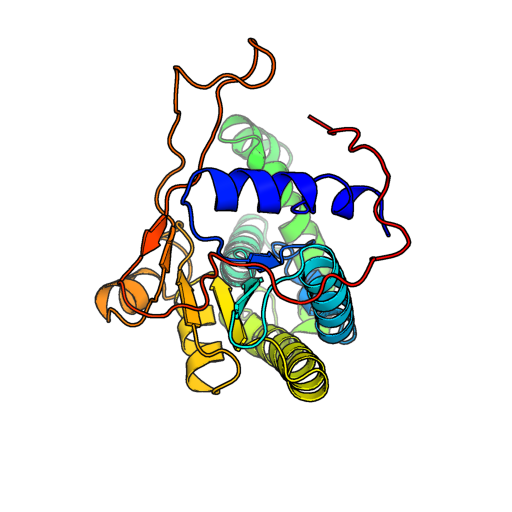43 1.00 54.62 253 LYS A O 1
ATOM 2030 N N . CYS A 1 254 ? -6.648 21.180 8.202 1.00 58.62 254 CYS A N 1
ATOM 2031 C CA . CYS A 1 254 ? -6.119 20.767 6.908 1.00 58.62 254 CYS A CA 1
ATOM 2032 C C . CYS A 1 254 ? -6.179 21.949 5.920 1.00 58.62 254 CYS A C 1
ATOM 2034 O O . CYS A 1 254 ? -7.199 22.635 5.827 1.00 58.62 254 CYS A O 1
ATOM 2036 N N . LYS A 1 255 ? -5.091 22.183 5.176 1.00 52.62 255 LYS A N 1
ATOM 2037 C CA . LYS A 1 255 ? -5.099 22.964 3.932 1.00 52.62 255 LYS A CA 1
ATOM 2038 C C . LYS A 1 255 ? -5.045 21.974 2.766 1.00 52.62 255 LYS A C 1
ATOM 2040 O O . LYS A 1 255 ? -3.945 21.565 2.401 1.00 52.62 255 LYS A O 1
ATOM 2045 N N . PRO A 1 256 ? -6.192 21.527 2.236 1.00 49.22 256 PRO A N 1
ATOM 2046 C CA . PRO A 1 256 ? -6.178 20.560 1.154 1.00 49.22 256 PRO A CA 1
ATOM 2047 C C . PRO A 1 256 ? -5.418 21.129 -0.050 1.00 49.22 256 PRO A C 1
ATOM 2049 O O . PRO A 1 256 ? -5.728 22.225 -0.512 1.00 49.22 256 PRO A O 1
ATOM 2052 N N . SER A 1 257 ? -4.422 20.393 -0.543 1.00 42.09 257 SER A N 1
ATOM 2053 C CA . SER A 1 257 ? -3.792 20.630 -1.842 1.00 42.09 257 SER A CA 1
ATOM 2054 C C . SER A 1 257 ? -4.577 19.874 -2.915 1.00 42.09 257 SER A C 1
ATOM 2056 O O . SER A 1 257 ? -4.122 18.860 -3.443 1.00 42.09 257 SER A O 1
ATOM 2058 N N . TRP A 1 258 ? -5.802 20.325 -3.178 1.00 46.38 258 TRP A N 1
ATOM 2059 C CA . TRP A 1 258 ? -6.527 19.937 -4.388 1.00 46.38 258 TRP A CA 1
ATOM 2060 C C . TRP A 1 258 ? -6.359 21.039 -5.429 1.00 46.38 258 TRP A C 1
ATOM 2062 O O . TRP A 1 258 ? -6.596 22.215 -5.069 1.00 46.38 258 TRP A O 1
#

Foldseek 3Di:
DPLVVQFPAQALVNLVVCLVVVHWDAAEQDDPQAALVCLVPLCNLLVSLVVSVLRCLQNLQFFPFAYAYENAQNLVLLVLLLVQCVVQVLDQQDPVNVVVQCVVPVVCVVSNVRSVVCSPCVCVQQVDDSNPDHSCSSLVSLQSSLVSSQVNCVVVNRHAYEYEYALVSNCSCVVVVSHDAYEYEQPCPGPNRVVSVVVVRHQKYWHDKDWPQVDADVVPHTDIDTDMDGPDDRPRIGSDGHNRDHRPPNDPDRPDPD

Secondary structure (DSSP, 8-state):
--GGGSSSS--HHHHHHHHHTT--B-EEE-SSTT-GGGGG-TTHHHHHHHHHHHHHHHTTPPTT-EEEEE--SHHHHHHHHHHHHHHHTTSPPPHHHHHHHHHH-TTHHHHHHHHHHHHHHHHHHHSS-GGG--GGGGHHHHHHHHHHHHHHHHHH-S-EEEEEE-HHHHHHHHHTTS-SEEEE-S-TTSTTHHHHHHTT--SEEEEEEEEEEEEEETTTEEEEEEEEEE-SS-SS-BSS-------TT--SS-----